Protein AF-A0AAD7BRP5-F1 (afdb_monomer)

Foldseek 3Di:
DDDPLQDPVLVVLQVCCVPVVCLVPPPPPDDLVVLLVSLLSQLLVCQVVVPPVSVVVSVVSNVPGPDQLLVQCLSCLQNVVLVSLQVSLCVLQPPAQQVLQPVCVVDDDPNQARSRADVVSCVSNDDQLSVLSRVLNVVLVVLLQCQLQDFDDQDPDPPDCPVPQPQVVVCRVCRRVVSNVQQNCQCNPRHHHDDLLCVLVSQVVVADDPSDDRVSSNVSSVVSNVDDRCSVVSSVSSSVSSSVVSVVCVPDDSPDD

Sequence (257 aa):
MVIPGITAEELEDFLDYFFESKLVAAPEVLDAKRQQRRFANLFRLGHLWDMEETRKVAREGLEGLPLKSATVLHYARCFHVPDWVDPVVRRLLCPVPISRVLDDVTGSEDRTTVPQLTNDDACTLGGMTINILYQAYLAIQHERNVIAYAAPRLPITEDMDFGDCSNHTECIRILPDFWFRTVGRKVLHPKSPLPLKEIGAYLRNHGPFPGMTPKCYADMVAKWEQNCFGEEAIIDAAVKGIQRFNSFYGIAVRVDD

Structure (mmCIF, N/CA/C/O backbone):
data_AF-A0AAD7BRP5-F1
#
_entry.id   AF-A0AAD7BRP5-F1
#
loop_
_atom_site.group_PDB
_atom_site.id
_atom_site.type_symbol
_atom_site.label_atom_id
_atom_site.label_alt_id
_atom_site.label_comp_id
_atom_site.label_asym_id
_atom_site.label_entity_id
_atom_site.label_seq_id
_atom_site.pdbx_PDB_ins_code
_atom_site.Cartn_x
_atom_site.Cartn_y
_atom_site.Cartn_z
_atom_site.occupancy
_atom_site.B_iso_or_equiv
_atom_site.auth_seq_id
_atom_site.auth_comp_id
_atom_site.auth_asym_id
_atom_site.auth_atom_id
_atom_site.pdbx_PDB_model_num
ATOM 1 N N . MET A 1 1 ? -27.064 0.353 36.352 1.00 68.56 1 MET A N 1
ATOM 2 C CA . MET A 1 1 ? -27.648 0.688 35.036 1.00 68.56 1 MET A CA 1
ATOM 3 C C . MET A 1 1 ? -26.794 -0.006 33.991 1.00 68.56 1 MET A C 1
ATOM 5 O O . MET A 1 1 ? -25.587 0.158 34.061 1.00 68.56 1 MET A O 1
ATOM 9 N N . VAL A 1 2 ? -27.371 -0.827 33.113 1.00 83.56 2 VAL A N 1
ATOM 10 C CA . VAL A 1 2 ? -26.626 -1.505 32.035 1.00 83.56 2 VAL A CA 1
ATOM 11 C C . VAL A 1 2 ? -27.009 -0.817 30.734 1.00 83.56 2 VAL A C 1
ATOM 13 O O . VAL A 1 2 ? -28.195 -0.788 30.407 1.00 83.56 2 VAL A O 1
ATOM 16 N N . ILE A 1 3 ? -26.041 -0.225 30.032 1.00 88.38 3 ILE A N 1
ATOM 17 C CA . ILE A 1 3 ? -26.265 0.335 28.696 1.00 88.38 3 ILE A CA 1
ATOM 18 C C . ILE A 1 3 ? -25.989 -0.796 27.696 1.00 88.38 3 ILE A C 1
ATOM 20 O O . ILE A 1 3 ? -24.861 -1.287 27.656 1.00 88.38 3 ILE A O 1
ATOM 24 N N . PRO A 1 4 ? -26.988 -1.273 26.931 1.00 89.69 4 PRO A N 1
ATOM 25 C CA . PRO A 1 4 ? -26.779 -2.377 26.000 1.00 89.69 4 PRO A CA 1
ATOM 26 C C . PRO A 1 4 ? -25.681 -2.056 24.977 1.00 89.69 4 PRO A C 1
ATOM 28 O O . PRO A 1 4 ? -25.729 -1.012 24.332 1.00 89.69 4 PRO A O 1
ATOM 31 N N . GLY A 1 5 ? -24.719 -2.968 24.809 1.00 87.06 5 GLY A N 1
ATOM 32 C CA . GLY A 1 5 ? -23.654 -2.841 23.807 1.00 87.06 5 GLY A CA 1
ATOM 33 C C . GLY A 1 5 ? -22.484 -1.930 24.193 1.00 87.06 5 GLY A C 1
ATOM 34 O O . GLY A 1 5 ? -21.707 -1.577 23.309 1.00 87.06 5 GLY A O 1
ATOM 35 N N . ILE A 1 6 ? -22.363 -1.552 25.470 1.00 94.12 6 ILE A N 1
ATOM 36 C CA . ILE A 1 6 ? -21.183 -0.880 26.029 1.00 94.12 6 ILE A CA 1
ATOM 37 C C . ILE A 1 6 ? -20.634 -1.754 27.155 1.00 94.12 6 ILE A C 1
ATOM 39 O O . ILE A 1 6 ? -21.379 -2.129 28.066 1.00 94.12 6 ILE A O 1
ATOM 43 N N . THR A 1 7 ? -19.349 -2.090 27.099 1.00 94.75 7 THR A N 1
ATOM 44 C CA . THR A 1 7 ? -18.700 -2.851 28.174 1.00 94.75 7 THR A CA 1
ATOM 45 C C . THR A 1 7 ? -18.394 -1.950 29.376 1.00 94.75 7 THR A C 1
ATOM 47 O O . THR A 1 7 ? -18.339 -0.725 29.264 1.00 94.75 7 THR A O 1
ATOM 50 N N . ALA A 1 8 ? -18.198 -2.543 30.559 1.00 94.25 8 ALA A N 1
ATOM 51 C CA . ALA A 1 8 ? -17.806 -1.774 31.744 1.00 94.25 8 ALA A CA 1
ATOM 52 C C . ALA A 1 8 ? -16.471 -1.043 31.523 1.00 94.25 8 ALA A C 1
ATOM 54 O O . ALA A 1 8 ? -16.355 0.125 31.876 1.00 94.25 8 ALA A O 1
ATOM 55 N N . GLU A 1 9 ? -15.515 -1.701 30.862 1.00 93.50 9 GLU A N 1
ATOM 56 C CA . GLU A 1 9 ? -14.207 -1.127 30.541 1.00 93.50 9 GLU A CA 1
ATOM 57 C C . GLU A 1 9 ? -14.311 0.063 29.574 1.00 93.50 9 GLU A C 1
ATOM 59 O O . GLU A 1 9 ? -13.675 1.088 29.796 1.00 93.50 9 GLU A O 1
ATOM 64 N N . GLU A 1 10 ? -15.146 -0.030 28.533 1.00 94.31 10 GLU A N 1
ATOM 65 C CA . GLU A 1 10 ? -15.384 1.092 27.614 1.00 94.31 10 GLU A CA 1
ATOM 66 C C . GLU A 1 10 ? -15.956 2.310 28.339 1.00 94.31 10 GLU A C 1
ATOM 68 O O . GLU A 1 10 ? -15.531 3.443 28.099 1.00 94.31 10 GLU A O 1
ATOM 73 N N . LEU A 1 11 ? -16.924 2.071 29.228 1.00 94.94 11 LEU A N 1
ATOM 74 C CA . LEU A 1 11 ? -17.541 3.129 30.012 1.00 94.94 11 LEU A CA 1
ATOM 75 C C . LEU A 1 11 ? -16.539 3.745 30.996 1.00 94.94 11 LEU A C 1
ATOM 77 O O . LEU A 1 11 ? -16.495 4.964 31.100 1.00 94.94 11 LEU A O 1
ATOM 81 N N . GLU A 1 12 ? -15.730 2.939 31.685 1.00 93.44 12 GLU A N 1
ATOM 82 C CA . GLU A 1 12 ? -14.672 3.417 32.587 1.00 93.44 12 GLU A CA 1
ATOM 83 C C . GLU A 1 12 ? -13.649 4.285 31.841 1.00 93.44 12 GLU A C 1
ATOM 85 O O . GLU A 1 12 ? -13.434 5.434 32.226 1.00 93.44 12 GLU A O 1
ATOM 90 N N . ASP A 1 13 ? -13.115 3.804 30.712 1.00 92.06 13 ASP A N 1
ATOM 91 C CA . ASP A 1 13 ? -12.171 4.556 29.873 1.00 92.06 13 ASP A CA 1
ATOM 92 C C . ASP A 1 13 ? -12.726 5.931 29.458 1.00 92.06 13 ASP A C 1
ATOM 94 O O . ASP A 1 13 ? -11.983 6.922 29.399 1.00 92.06 13 ASP A O 1
ATOM 98 N N . PHE A 1 14 ? -14.032 5.994 29.178 1.00 93.69 14 PHE A N 1
ATOM 99 C CA . PHE A 1 14 ? -14.736 7.224 28.835 1.00 93.69 14 PHE A CA 1
ATOM 100 C C . PHE A 1 14 ? -15.008 8.132 30.036 1.00 93.69 14 PHE A C 1
ATOM 102 O O . PHE A 1 14 ? -14.833 9.346 29.925 1.00 93.69 14 PHE A O 1
ATOM 109 N N . LEU A 1 15 ? -15.440 7.596 31.178 1.00 92.94 15 LEU A N 1
ATOM 110 C CA . LEU A 1 15 ? -15.686 8.405 32.375 1.00 92.94 15 LEU A CA 1
ATOM 111 C C . LEU A 1 15 ? -14.379 9.022 32.881 1.00 92.94 15 LEU A C 1
ATOM 113 O O . LEU A 1 15 ? -14.369 10.202 33.232 1.00 92.94 15 LEU A O 1
ATOM 117 N N . ASP A 1 16 ? -13.273 8.279 32.815 1.00 90.44 16 ASP A N 1
ATOM 118 C CA . ASP A 1 16 ? -11.943 8.795 33.133 1.00 90.44 16 ASP A CA 1
ATOM 119 C C . ASP A 1 16 ? -11.572 9.983 32.230 1.00 90.44 16 ASP A C 1
ATOM 121 O O . ASP A 1 16 ? -11.033 10.987 32.695 1.00 90.44 16 ASP A O 1
ATOM 125 N N . TYR A 1 17 ? -11.886 9.915 30.930 1.00 89.44 17 TYR A N 1
ATOM 126 C CA . TYR A 1 17 ? -11.713 11.054 30.018 1.00 89.44 17 TYR A CA 1
ATOM 127 C C . TYR A 1 17 ? -12.556 12.252 30.430 1.00 89.44 17 TYR A C 1
ATOM 129 O O . TYR A 1 17 ? -12.040 13.365 30.560 1.00 89.44 17 TYR A O 1
ATOM 137 N N . PHE A 1 18 ? -13.849 12.007 30.619 1.00 89.31 18 PHE A N 1
ATOM 138 C CA . PHE A 1 18 ? -14.845 13.048 30.791 1.00 89.31 18 PHE A CA 1
ATOM 139 C C . PHE A 1 18 ? -14.662 13.809 32.108 1.00 89.31 18 PHE A C 1
ATOM 141 O O . PHE A 1 18 ? -14.755 15.035 32.128 1.00 89.31 18 PHE A O 1
ATOM 148 N N . PHE A 1 19 ? -14.373 13.102 33.203 1.00 88.44 19 PHE A N 1
ATOM 149 C CA . PHE A 1 19 ? -14.270 13.708 34.529 1.00 88.44 19 PHE A CA 1
ATOM 150 C C . PHE A 1 19 ? -12.865 14.170 34.887 1.00 88.44 19 PHE A C 1
ATOM 152 O O . PHE A 1 19 ? -12.724 15.186 35.568 1.00 88.44 19 PHE A O 1
ATOM 159 N N . GLU A 1 20 ? -11.817 13.470 34.449 1.00 79.69 20 GLU A N 1
ATOM 160 C CA . GLU A 1 20 ? -10.474 13.820 34.905 1.00 79.69 20 GLU A CA 1
ATOM 161 C C . GLU A 1 20 ? -9.811 14.895 34.042 1.00 79.69 20 GLU A C 1
ATOM 163 O O . GLU A 1 20 ? -8.844 15.495 34.505 1.00 79.69 20 GLU A O 1
ATOM 168 N N . SER A 1 21 ? -10.278 15.155 32.807 1.00 66.12 21 SER A N 1
ATOM 169 C CA . SER A 1 21 ? -9.635 16.060 31.819 1.00 66.12 21 SER A CA 1
ATOM 170 C C . SER A 1 21 ? -8.120 15.820 31.615 1.00 66.12 21 SER A C 1
ATOM 172 O O . SER A 1 21 ? -7.435 16.594 30.950 1.00 66.12 21 SER A O 1
ATOM 174 N N . LYS A 1 22 ? -7.573 14.735 32.181 1.00 61.41 22 LYS A N 1
ATOM 175 C CA . LYS A 1 22 ? -6.140 14.430 32.323 1.00 61.41 22 LYS A CA 1
ATOM 176 C C . LYS A 1 22 ? -5.651 13.390 31.329 1.00 61.41 22 LYS A C 1
ATOM 178 O O . LYS A 1 22 ? -4.503 12.966 31.411 1.00 61.41 22 LYS A O 1
ATOM 183 N N . LEU A 1 23 ? -6.479 12.996 30.366 1.00 57.47 23 LEU A N 1
ATOM 184 C CA . LEU A 1 23 ? -6.114 11.960 29.398 1.00 57.47 23 LEU A CA 1
ATOM 185 C C . LEU A 1 23 ? -4.902 12.352 28.533 1.00 57.47 23 LEU A C 1
ATOM 187 O O . LEU A 1 23 ? -4.194 11.485 28.037 1.00 57.47 23 LEU A O 1
ATOM 191 N N . VAL A 1 24 ? -4.592 13.649 28.454 1.00 55.88 24 VAL A N 1
ATOM 192 C CA . VAL A 1 24 ? -3.388 14.184 27.797 1.00 55.88 24 VAL A CA 1
ATOM 193 C C . VAL A 1 24 ? -2.121 14.064 28.672 1.00 55.88 24 VAL A C 1
ATOM 195 O O . VAL A 1 24 ? -1.012 14.105 28.153 1.00 55.88 24 VAL A O 1
ATOM 198 N N . ALA A 1 25 ? -2.241 13.899 29.995 1.00 53.44 25 ALA A N 1
ATOM 199 C CA . ALA A 1 25 ? -1.149 14.171 30.936 1.00 53.44 25 ALA A CA 1
ATOM 200 C C . ALA A 1 25 ? -0.394 12.943 31.484 1.00 53.44 25 ALA A C 1
ATOM 202 O O . ALA A 1 25 ? 0.615 13.134 32.158 1.00 53.44 25 ALA A O 1
ATOM 203 N N . ALA A 1 26 ? -0.821 11.703 31.218 1.00 55.50 26 ALA A N 1
ATOM 204 C CA . ALA A 1 26 ? -0.102 10.513 31.705 1.00 55.50 26 ALA A CA 1
ATOM 205 C C . ALA A 1 26 ? 0.184 9.436 30.631 1.00 55.50 26 ALA A C 1
ATOM 207 O O . ALA A 1 26 ? -0.129 8.261 30.844 1.00 55.50 26 ALA A O 1
ATOM 208 N N . PRO A 1 27 ? 0.799 9.782 29.482 1.00 56.41 27 PRO A N 1
ATOM 209 C CA . PRO A 1 27 ? 1.264 8.784 28.515 1.00 56.41 27 PRO A CA 1
ATOM 210 C C . PRO A 1 27 ? 2.396 7.887 29.057 1.00 56.41 27 PRO A C 1
ATOM 212 O O . PRO A 1 27 ? 2.626 6.813 28.511 1.00 56.41 27 PRO A O 1
ATOM 215 N N . GLU A 1 28 ? 3.081 8.276 30.139 1.00 57.53 28 GLU A N 1
ATOM 216 C CA . GLU A 1 28 ? 4.343 7.649 30.568 1.00 57.53 28 GLU A CA 1
ATOM 217 C C . GLU A 1 28 ? 4.224 6.255 31.222 1.00 57.53 28 GLU A C 1
ATOM 219 O O . GLU A 1 28 ? 5.253 5.638 31.486 1.00 57.53 28 GLU A O 1
ATOM 224 N N . VAL A 1 29 ? 3.019 5.714 31.472 1.00 67.19 29 VAL A N 1
ATOM 225 C CA . VAL A 1 29 ? 2.876 4.451 32.246 1.00 67.19 29 VAL A CA 1
ATOM 226 C C . VAL A 1 29 ? 2.008 3.375 31.576 1.00 67.19 29 VAL A C 1
ATOM 228 O O . VAL A 1 29 ? 2.030 2.217 31.993 1.00 67.19 29 VAL A O 1
ATOM 231 N N . LEU A 1 30 ? 1.244 3.697 30.528 1.00 75.19 30 LEU A N 1
ATOM 232 C CA . LEU A 1 30 ? 0.353 2.714 29.896 1.00 75.19 30 LEU A CA 1
ATOM 233 C C . LEU A 1 30 ? 1.017 2.034 28.697 1.00 75.19 30 LEU A C 1
ATOM 235 O O . LEU A 1 30 ? 1.537 2.705 27.812 1.00 75.19 30 LEU A O 1
ATOM 239 N N . ASP A 1 31 ? 0.926 0.703 28.647 1.00 89.25 31 ASP A N 1
ATOM 240 C CA . ASP A 1 31 ? 1.296 -0.097 27.477 1.00 89.25 31 ASP A CA 1
ATOM 241 C C . ASP A 1 31 ? 0.566 0.394 26.211 1.00 89.25 31 ASP A C 1
ATOM 243 O O . ASP A 1 31 ? -0.616 0.757 26.260 1.00 89.25 31 ASP A O 1
ATOM 247 N N . ALA A 1 32 ? 1.252 0.371 25.065 1.00 88.75 32 ALA A N 1
ATOM 248 C CA . ALA A 1 32 ? 0.749 0.898 23.796 1.00 88.75 32 ALA A CA 1
ATOM 249 C C . ALA A 1 32 ? -0.571 0.233 23.373 1.00 88.75 32 ALA A C 1
ATOM 251 O O . ALA A 1 32 ? -1.464 0.899 22.848 1.00 88.75 32 ALA A O 1
ATOM 252 N N . LYS A 1 33 ? -0.741 -1.066 23.663 1.00 90.12 33 LYS A N 1
ATOM 253 C CA . LYS A 1 33 ? -1.983 -1.794 23.372 1.00 90.12 33 LYS A CA 1
ATOM 254 C C . LYS A 1 33 ? -3.153 -1.280 24.212 1.00 90.12 33 LYS A C 1
ATOM 256 O O . LYS A 1 33 ? -4.269 -1.164 23.707 1.00 90.12 33 LYS A O 1
ATOM 261 N N . ARG A 1 34 ? -2.907 -0.940 25.482 1.00 90.69 34 ARG A N 1
ATOM 262 C CA . ARG A 1 34 ? -3.925 -0.363 26.370 1.00 90.69 34 ARG A CA 1
ATOM 263 C C . ARG A 1 34 ? -4.287 1.059 25.949 1.00 90.69 34 ARG A C 1
ATOM 265 O O . ARG A 1 34 ? -5.469 1.385 25.936 1.00 90.69 34 ARG A O 1
ATOM 272 N N . GLN A 1 35 ? -3.308 1.873 25.547 1.00 92.00 35 GLN A N 1
ATOM 273 C CA . GLN A 1 35 ? -3.569 3.209 24.994 1.00 92.00 35 GLN A CA 1
ATOM 274 C C . GLN A 1 35 ? -4.402 3.135 23.709 1.00 92.00 35 GLN A C 1
ATOM 276 O O . GLN A 1 35 ? -5.402 3.837 23.583 1.00 92.00 35 GLN A O 1
ATOM 281 N N . GLN A 1 36 ? -4.041 2.235 22.790 1.00 93.50 36 GLN A N 1
ATOM 282 C CA . GLN A 1 36 ? -4.802 1.992 21.567 1.00 93.50 36 GLN A CA 1
ATOM 283 C C . GLN A 1 36 ? -6.255 1.609 21.875 1.00 93.50 36 GLN A C 1
ATOM 285 O O . GLN A 1 36 ? -7.170 2.204 21.307 1.00 93.50 36 GLN A O 1
ATOM 290 N N . ARG A 1 37 ? -6.474 0.636 22.774 1.00 93.69 37 ARG A N 1
ATOM 291 C CA . ARG A 1 37 ? -7.823 0.213 23.180 1.00 93.69 37 ARG A CA 1
ATOM 292 C C . ARG A 1 37 ? -8.613 1.380 23.763 1.00 93.69 37 ARG A C 1
ATOM 294 O O . ARG A 1 37 ? -9.735 1.616 23.337 1.00 93.69 37 ARG A O 1
ATOM 301 N N . ARG A 1 38 ? -8.002 2.155 24.659 1.00 92.94 38 ARG A N 1
ATOM 302 C CA . ARG A 1 38 ? -8.642 3.313 25.287 1.00 92.94 38 ARG A CA 1
ATOM 303 C C . ARG A 1 38 ? -9.090 4.354 24.264 1.00 92.94 38 ARG A C 1
ATOM 305 O O . ARG A 1 38 ? -10.236 4.788 24.301 1.00 92.94 38 ARG A O 1
ATOM 312 N N . PHE A 1 39 ? -8.233 4.730 23.312 1.00 95.31 39 PHE A N 1
ATOM 313 C CA . PHE A 1 39 ? -8.644 5.667 22.262 1.00 95.31 39 PHE A CA 1
ATOM 314 C C . PHE A 1 39 ? -9.692 5.071 21.316 1.00 95.31 39 PHE A C 1
ATOM 316 O O . PHE A 1 39 ? -10.596 5.790 20.904 1.00 95.31 39 PHE A O 1
ATOM 323 N N . ALA A 1 40 ? -9.636 3.772 21.008 1.00 94.88 40 ALA A N 1
ATOM 324 C CA . ALA A 1 40 ? -10.683 3.110 20.228 1.00 94.88 40 ALA A CA 1
ATOM 325 C C . ALA A 1 40 ? -12.043 3.131 20.957 1.00 94.88 40 ALA A C 1
ATOM 327 O O . ALA A 1 40 ? -13.059 3.439 20.333 1.00 94.88 40 ALA A O 1
ATOM 328 N N . ASN A 1 41 ? -12.049 2.895 22.273 1.00 95.06 41 ASN A N 1
ATOM 329 C CA . ASN A 1 41 ? -13.234 2.981 23.131 1.00 95.06 41 ASN A CA 1
ATOM 330 C C . ASN A 1 41 ? -13.811 4.404 23.132 1.00 95.06 41 ASN A C 1
ATOM 332 O O . ASN A 1 41 ? -15.006 4.594 22.897 1.00 95.06 41 ASN A O 1
ATOM 336 N N . LEU A 1 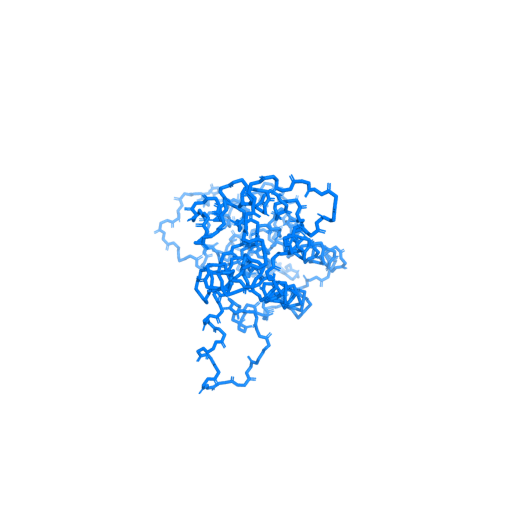42 ? -12.955 5.420 23.303 1.00 95.19 42 LEU A N 1
ATOM 337 C CA . LEU A 1 42 ? -13.357 6.827 23.215 1.00 95.19 42 LEU A CA 1
ATOM 338 C C . LEU A 1 42 ? -13.932 7.177 21.844 1.00 95.19 42 LEU A C 1
ATOM 340 O O . LEU A 1 42 ? -14.944 7.870 21.769 1.00 95.19 42 LEU A O 1
ATOM 344 N N . PHE A 1 43 ? -13.327 6.686 20.761 1.00 95.06 43 PHE A N 1
ATOM 345 C CA . PHE A 1 43 ? -13.829 6.949 19.416 1.00 95.06 43 PHE A CA 1
ATOM 346 C C . PHE A 1 43 ? -15.212 6.320 19.221 1.00 95.06 43 PHE A C 1
ATOM 348 O O . PHE A 1 43 ? -16.142 6.994 18.774 1.00 95.06 43 PHE A O 1
ATOM 355 N N . ARG A 1 44 ? -15.376 5.053 19.622 1.00 93.75 44 ARG A N 1
ATOM 356 C CA . ARG A 1 44 ? -16.652 4.331 19.558 1.00 93.75 44 ARG A CA 1
ATOM 357 C C . ARG A 1 44 ? -17.746 5.069 20.327 1.00 93.75 44 ARG A C 1
ATOM 359 O O . ARG A 1 44 ? -18.805 5.335 19.764 1.00 93.75 44 ARG A O 1
ATOM 366 N N . LEU A 1 45 ? -17.493 5.423 21.586 1.00 94.75 45 LEU A N 1
ATOM 367 C CA . LEU A 1 45 ? -18.478 6.091 22.441 1.00 94.75 45 LEU A CA 1
ATOM 368 C C . LEU A 1 45 ? -18.754 7.533 22.004 1.00 94.75 45 LEU A C 1
ATOM 370 O O . LEU A 1 45 ? -19.908 7.954 21.979 1.00 94.75 45 LEU A O 1
ATOM 374 N N . GLY A 1 46 ? -17.731 8.262 21.556 1.00 94.00 46 GLY A N 1
ATOM 375 C CA . GLY A 1 46 ? -17.900 9.584 20.955 1.00 94.00 46 GLY A CA 1
ATOM 376 C C . GLY A 1 46 ? -18.704 9.549 19.651 1.00 94.00 46 GLY A C 1
ATOM 377 O O . GLY A 1 46 ? -19.409 10.502 19.325 1.00 94.00 46 GLY A O 1
ATOM 378 N N . HIS A 1 47 ? -18.650 8.452 18.895 1.00 91.06 47 HIS A N 1
ATOM 379 C CA . HIS A 1 47 ? -19.541 8.245 17.756 1.00 91.06 47 HIS A CA 1
ATOM 380 C C . HIS A 1 47 ? -20.969 7.914 18.210 1.00 91.06 47 HIS A C 1
ATOM 382 O O . HIS A 1 47 ? -21.911 8.549 17.746 1.00 91.06 47 HIS A O 1
ATOM 388 N N . LEU A 1 48 ? -21.125 6.988 19.163 1.00 91.12 48 LEU A N 1
ATOM 389 C CA . LEU A 1 48 ? -22.422 6.544 19.684 1.00 91.12 48 LEU A CA 1
ATOM 390 C C . LEU A 1 48 ? -23.249 7.678 20.314 1.00 91.12 48 LEU A C 1
ATOM 392 O O . LEU A 1 48 ? -24.468 7.702 20.159 1.00 91.12 48 LEU A O 1
ATOM 396 N N . TRP A 1 49 ?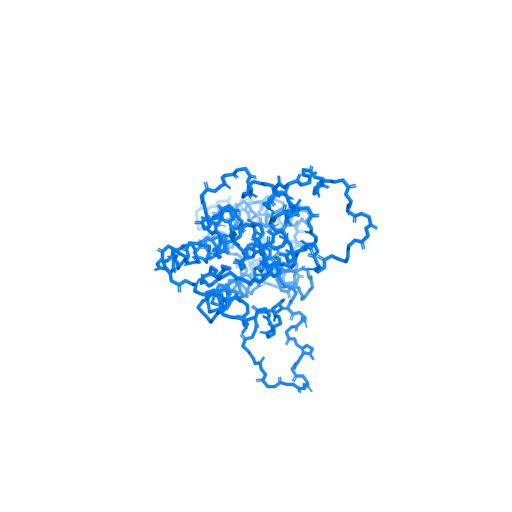 -22.601 8.603 21.023 1.00 94.00 49 TRP A N 1
ATOM 397 C CA . TRP A 1 49 ? -23.255 9.723 21.716 1.00 94.00 49 TRP A CA 1
ATOM 398 C C . TRP A 1 49 ? -23.135 11.065 20.993 1.00 94.00 49 TRP A C 1
ATOM 400 O O . TRP A 1 49 ? -23.456 12.102 21.564 1.00 94.00 49 TRP A O 1
ATOM 410 N N . ASP A 1 50 ? -22.667 11.045 19.749 1.00 93.38 50 ASP A N 1
ATOM 411 C CA . ASP A 1 50 ? -22.444 12.225 18.917 1.00 93.38 50 ASP A CA 1
ATOM 412 C C . ASP A 1 50 ? -21.583 13.340 19.555 1.00 93.38 50 ASP A C 1
ATOM 414 O O . ASP A 1 50 ? -21.877 14.530 19.474 1.00 93.38 50 ASP A O 1
ATOM 418 N N . MET A 1 51 ? -20.483 12.954 20.205 1.00 94.75 51 MET A N 1
ATOM 419 C CA . MET A 1 51 ? -19.566 13.871 20.886 1.00 94.75 51 MET A CA 1
ATOM 420 C C . MET A 1 51 ? -18.343 14.176 20.018 1.00 94.75 51 MET A C 1
ATOM 422 O O . MET A 1 51 ? -17.355 13.437 20.016 1.00 94.75 51 MET A O 1
ATOM 426 N N . GLU A 1 52 ? -18.403 15.284 19.279 1.00 94.44 52 GLU A N 1
ATOM 427 C CA . GLU A 1 52 ? -17.365 15.683 18.322 1.00 94.44 52 GLU A CA 1
ATOM 428 C C . GLU A 1 52 ? -15.974 15.851 18.955 1.00 94.44 52 GLU A C 1
ATOM 430 O O . GLU A 1 52 ? -15.007 15.283 18.447 1.00 94.44 52 GLU A O 1
ATOM 435 N N . GLU A 1 53 ? -15.871 16.533 20.099 1.00 93.81 53 GLU A N 1
ATOM 436 C CA . GLU A 1 53 ? -14.590 16.731 20.796 1.00 93.81 53 GLU A CA 1
ATOM 437 C C . GLU A 1 53 ? -13.961 15.404 21.247 1.00 93.81 53 GLU A C 1
ATOM 439 O O . GLU A 1 53 ? -12.759 15.194 21.081 1.00 93.81 53 GLU A O 1
ATOM 444 N N . THR A 1 54 ? -14.770 14.455 21.732 1.00 93.81 54 THR A N 1
ATOM 445 C CA . THR A 1 54 ? -14.287 13.114 22.096 1.00 93.81 54 THR A CA 1
ATOM 446 C C . THR A 1 54 ? -13.742 12.380 20.874 1.00 93.81 54 THR A C 1
ATOM 448 O O . THR A 1 54 ? -12.665 11.787 20.946 1.00 93.81 54 THR A O 1
ATOM 451 N N . ARG A 1 55 ? -14.447 12.441 19.734 1.00 94.69 55 ARG A N 1
ATOM 452 C CA . ARG A 1 55 ? -13.977 11.838 18.476 1.00 94.69 55 ARG A CA 1
ATOM 453 C C . ARG A 1 55 ? -12.667 12.463 18.011 1.00 94.69 55 ARG A C 1
ATOM 455 O O . ARG A 1 55 ? -11.781 11.741 17.566 1.00 94.69 55 ARG A O 1
ATOM 462 N N . LYS A 1 56 ? -12.533 13.784 18.131 1.00 94.25 56 LYS A N 1
ATOM 463 C CA . LYS A 1 56 ? -11.317 14.512 17.766 1.00 94.25 56 LYS A CA 1
ATOM 464 C C . LYS A 1 56 ? -10.126 14.084 18.624 1.00 94.25 56 LYS A C 1
ATOM 466 O O . LYS A 1 56 ? -9.105 13.693 18.068 1.00 94.25 56 LYS A O 1
ATOM 471 N N . VAL A 1 57 ? -10.279 14.058 19.950 1.00 93.69 57 VAL A N 1
ATOM 472 C CA . VAL A 1 57 ? -9.216 13.604 20.865 1.00 93.69 57 VAL A CA 1
ATOM 473 C C . VAL A 1 57 ? -8.851 12.141 20.618 1.00 93.69 57 VAL A C 1
ATOM 475 O O . VAL A 1 57 ? -7.672 11.796 20.583 1.00 93.69 57 VAL A O 1
ATOM 478 N N . ALA A 1 58 ? -9.842 11.272 20.407 1.00 94.69 58 ALA A N 1
ATOM 479 C CA . ALA A 1 58 ? -9.596 9.869 20.092 1.00 94.69 58 ALA A CA 1
ATOM 480 C C . ALA A 1 58 ? -8.837 9.697 18.766 1.00 94.69 58 ALA A C 1
ATOM 482 O O . ALA A 1 58 ? -7.910 8.891 18.687 1.00 94.69 58 ALA A O 1
ATOM 483 N N . ARG A 1 59 ? -9.196 10.479 17.740 1.00 95.19 59 ARG A N 1
ATOM 484 C CA . ARG A 1 59 ? -8.515 10.500 16.440 1.00 95.19 59 ARG A CA 1
ATOM 485 C C . ARG A 1 59 ? -7.054 10.922 16.587 1.00 95.19 59 ARG A C 1
ATOM 487 O O . ARG A 1 59 ? -6.181 10.190 16.134 1.00 95.19 59 ARG A O 1
ATOM 494 N N . GLU A 1 60 ? -6.796 12.051 17.244 1.00 94.25 60 GLU A N 1
ATOM 495 C CA . GLU A 1 60 ? -5.440 12.564 17.492 1.00 94.25 60 GLU A CA 1
ATOM 496 C C . GLU A 1 60 ? -4.607 11.564 18.312 1.00 94.25 60 GLU A C 1
ATOM 498 O O . GLU A 1 60 ? -3.447 11.300 17.993 1.00 94.25 60 GLU A O 1
ATOM 503 N N . GLY A 1 61 ? -5.222 10.937 19.320 1.00 92.94 61 GLY A N 1
ATOM 504 C CA . GLY A 1 61 ? -4.600 9.891 20.127 1.00 92.94 61 GLY A CA 1
ATOM 505 C C . GLY A 1 61 ? -4.196 8.663 19.310 1.00 92.94 61 GLY A C 1
ATOM 506 O O . GLY A 1 61 ? -3.068 8.195 19.429 1.00 92.94 61 GLY A O 1
ATOM 507 N N . LEU A 1 62 ? -5.077 8.163 18.437 1.00 94.69 62 LEU A N 1
ATOM 508 C CA . LEU A 1 62 ? -4.768 7.033 17.550 1.00 94.69 62 LEU A CA 1
ATOM 509 C C . LEU A 1 62 ? -3.719 7.386 16.486 1.00 94.69 62 LEU A C 1
ATOM 511 O O . LEU A 1 62 ? -2.878 6.543 16.182 1.00 94.69 62 LEU A O 1
ATOM 515 N N . GLU A 1 63 ? -3.743 8.603 15.933 1.00 94.06 63 GLU A N 1
ATOM 516 C CA . GLU A 1 63 ? -2.740 9.082 14.966 1.00 94.06 63 GLU A CA 1
ATOM 517 C C . GLU A 1 63 ? -1.344 9.210 15.597 1.00 94.06 63 GLU A C 1
ATOM 519 O O . GLU A 1 63 ? -0.341 8.994 14.916 1.00 94.06 63 GLU A O 1
ATOM 524 N N . GLY A 1 64 ? -1.274 9.500 16.901 1.00 92.56 64 GLY A N 1
ATOM 525 C CA . GLY A 1 64 ? -0.027 9.533 17.667 1.00 92.56 64 GLY A CA 1
ATOM 526 C C . GLY A 1 64 ? 0.572 8.156 17.982 1.00 92.56 64 GLY A C 1
ATOM 527 O O . GLY A 1 64 ? 1.731 8.079 18.392 1.00 92.56 64 GLY A O 1
ATOM 528 N N . LEU A 1 65 ? -0.179 7.064 17.793 1.00 92.69 65 LEU A N 1
ATOM 529 C CA . LEU A 1 65 ? 0.275 5.706 18.097 1.00 92.69 65 LEU A CA 1
ATOM 530 C C . LEU A 1 65 ? 0.886 5.003 16.869 1.00 92.69 65 LEU A C 1
ATOM 532 O O . LEU A 1 65 ? 0.421 5.182 15.741 1.00 92.69 65 LEU A O 1
ATOM 536 N N . PRO A 1 66 ? 1.889 4.121 17.057 1.00 92.44 66 PRO A N 1
ATOM 537 C CA . PRO A 1 66 ? 2.488 3.334 15.978 1.00 92.44 66 PRO A CA 1
ATOM 538 C C . PRO A 1 66 ? 1.588 2.149 15.579 1.00 92.44 66 PRO A C 1
ATOM 540 O O . PRO A 1 66 ? 1.926 0.982 15.780 1.00 92.44 66 PRO A O 1
ATOM 543 N N . LEU A 1 67 ? 0.411 2.442 15.025 1.00 92.56 67 LEU A N 1
ATOM 544 C CA . LEU A 1 67 ? -0.575 1.435 14.634 1.00 92.56 67 LEU A CA 1
ATOM 545 C C . LEU A 1 67 ? -0.188 0.724 13.330 1.00 92.56 67 LEU A C 1
ATOM 547 O O . LEU A 1 67 ? 0.304 1.336 12.377 1.00 92.56 67 LEU A O 1
ATOM 551 N N . LYS A 1 68 ? -0.488 -0.579 13.249 1.00 91.94 68 LYS A N 1
ATOM 552 C CA . LYS A 1 68 ? -0.389 -1.339 11.994 1.00 91.94 68 LYS A CA 1
ATOM 553 C C . LYS A 1 68 ? -1.382 -0.796 10.965 1.00 91.94 68 LYS A C 1
ATOM 555 O O . LYS A 1 68 ? -2.512 -0.456 11.306 1.00 91.94 68 LYS A O 1
ATOM 560 N N . SER A 1 69 ? -1.013 -0.825 9.684 1.00 93.31 69 SER A N 1
ATOM 561 C CA . SER A 1 69 ? -1.891 -0.398 8.586 1.00 93.31 69 SER A CA 1
ATOM 562 C C . SER A 1 69 ? -3.251 -1.113 8.593 1.00 93.31 69 SER A C 1
ATOM 564 O O . SER A 1 69 ? -4.274 -0.462 8.421 1.00 93.31 69 SER A O 1
ATOM 566 N N . ALA A 1 70 ? -3.296 -2.423 8.864 1.00 92.81 70 ALA A N 1
ATOM 567 C CA . ALA A 1 70 ? -4.558 -3.165 8.964 1.00 92.81 70 ALA A CA 1
ATOM 568 C C . ALA A 1 70 ? -5.473 -2.622 10.076 1.00 92.81 70 ALA A C 1
ATOM 570 O O . ALA A 1 70 ? -6.664 -2.412 9.859 1.00 92.81 70 ALA A O 1
ATOM 571 N N . THR A 1 71 ? -4.901 -2.311 11.239 1.00 93.56 71 THR A N 1
ATOM 572 C CA . THR A 1 71 ? -5.610 -1.708 12.371 1.00 93.56 71 THR A CA 1
ATOM 573 C C . THR A 1 71 ? -6.149 -0.319 12.034 1.00 93.56 71 THR A C 1
ATOM 575 O O . THR A 1 71 ? -7.314 -0.036 12.302 1.00 93.56 71 THR A O 1
ATOM 578 N N . VAL A 1 72 ? -5.343 0.540 11.399 1.00 95.19 72 VAL A N 1
ATOM 579 C CA . VAL A 1 72 ? -5.804 1.879 10.989 1.00 95.19 72 VAL A CA 1
ATOM 580 C C . VAL A 1 72 ? -6.936 1.770 9.969 1.00 95.19 72 VAL A C 1
ATOM 582 O O . VAL A 1 72 ? -7.925 2.488 10.080 1.00 95.19 72 VAL A O 1
ATOM 585 N N . LEU A 1 73 ? -6.839 0.844 9.007 1.00 95.44 73 LEU A N 1
ATOM 586 C CA . LEU A 1 73 ? -7.912 0.612 8.039 1.00 95.44 73 LEU A CA 1
ATOM 587 C C . LEU A 1 73 ? -9.179 0.093 8.720 1.00 95.44 73 LEU A C 1
ATOM 589 O O . LEU A 1 73 ? -10.271 0.521 8.367 1.00 95.44 73 LEU A O 1
ATOM 593 N N . HIS A 1 74 ? -9.056 -0.798 9.702 1.00 93.88 74 HIS A N 1
ATOM 594 C CA . HIS A 1 74 ? -10.192 -1.257 10.493 1.00 93.88 74 HIS A CA 1
ATOM 595 C C . HIS A 1 74 ? -10.885 -0.090 11.208 1.00 93.88 74 HIS A C 1
ATOM 597 O O . HIS A 1 74 ? -12.080 0.110 11.007 1.00 93.88 74 HIS A O 1
ATOM 603 N N . TYR A 1 75 ? -10.141 0.754 11.927 1.00 94.25 75 TYR A N 1
ATOM 604 C CA . TYR A 1 75 ? -10.707 1.936 12.585 1.00 94.25 75 TYR A CA 1
ATOM 605 C C . TYR A 1 75 ? -11.305 2.944 11.601 1.00 94.25 75 TYR A C 1
ATOM 607 O O . TYR A 1 75 ? -12.396 3.455 11.845 1.00 94.25 75 TYR A O 1
ATOM 615 N N . ALA A 1 76 ? -10.663 3.172 10.453 1.00 94.94 76 ALA A N 1
ATOM 616 C CA . ALA A 1 76 ? -11.200 4.032 9.401 1.00 94.94 76 ALA A CA 1
ATOM 617 C C . ALA A 1 76 ? -12.587 3.570 8.929 1.00 94.94 76 ALA A C 1
ATOM 619 O O . ALA A 1 76 ? -13.449 4.389 8.610 1.00 94.94 76 ALA A O 1
ATOM 620 N N . ARG A 1 77 ? -12.807 2.251 8.896 1.00 93.56 77 ARG A N 1
ATOM 621 C CA . ARG A 1 77 ? -14.077 1.639 8.497 1.00 93.56 77 ARG A CA 1
ATOM 622 C C . ARG A 1 77 ? -15.105 1.670 9.623 1.00 93.56 77 ARG A C 1
ATOM 624 O O . ARG A 1 77 ? -16.224 2.102 9.383 1.00 93.56 77 ARG A O 1
ATOM 631 N N . CYS A 1 78 ? -14.725 1.258 10.831 1.00 90.12 78 CYS A N 1
ATOM 632 C CA . CYS A 1 78 ? -15.621 1.210 11.988 1.00 90.12 78 CYS A CA 1
ATOM 633 C C . CYS A 1 78 ? -16.101 2.599 12.427 1.00 90.12 78 CYS A C 1
ATOM 635 O O . CYS A 1 78 ? -17.252 2.745 12.826 1.00 90.12 78 CYS A O 1
ATOM 637 N N . PHE A 1 79 ? -15.244 3.617 12.329 1.00 90.38 79 PHE A N 1
ATOM 638 C CA . PHE A 1 79 ? -15.540 4.979 12.786 1.00 90.38 79 PHE A CA 1
ATOM 639 C C . PHE A 1 79 ? -15.820 5.965 11.647 1.00 90.38 79 PHE A C 1
ATOM 641 O O . PHE A 1 79 ? -15.908 7.165 11.890 1.00 90.38 79 PHE A O 1
ATOM 648 N N . HIS A 1 80 ? -15.966 5.476 10.409 1.00 90.44 80 HIS A N 1
ATOM 649 C CA . HIS A 1 80 ? -16.264 6.292 9.228 1.00 90.44 80 HIS A CA 1
ATOM 650 C C . HIS A 1 80 ? -15.297 7.474 9.035 1.00 90.44 80 HIS A C 1
ATOM 652 O O . HIS A 1 80 ? -15.720 8.611 8.837 1.00 90.44 80 HIS A O 1
ATOM 658 N N . VAL A 1 81 ? -13.988 7.203 9.065 1.00 93.25 81 VAL A N 1
ATOM 659 C CA . VAL A 1 81 ? -12.927 8.201 8.843 1.00 93.25 81 VAL A CA 1
ATOM 660 C C . VAL A 1 81 ? -12.365 8.031 7.423 1.00 93.25 81 VAL A C 1
ATOM 662 O O . VAL A 1 81 ? -11.365 7.333 7.234 1.00 93.25 81 VAL A O 1
ATOM 665 N N . PRO A 1 82 ? -13.005 8.606 6.384 1.00 93.88 82 PRO A N 1
ATOM 666 C CA . PRO A 1 82 ? -12.645 8.351 4.987 1.00 93.88 82 PRO A CA 1
ATOM 667 C C . PRO A 1 82 ? -11.214 8.780 4.645 1.00 93.88 82 PRO A C 1
ATOM 669 O O . PRO A 1 82 ? -10.563 8.106 3.845 1.00 93.88 82 PRO A O 1
ATOM 672 N N . ASP A 1 83 ? -10.715 9.836 5.290 1.00 95.75 83 ASP A N 1
ATOM 673 C CA . ASP A 1 83 ? -9.372 10.390 5.075 1.00 95.75 83 ASP A CA 1
ATOM 674 C C . ASP A 1 83 ? -8.255 9.401 5.431 1.00 95.75 83 ASP A C 1
ATOM 676 O O . ASP A 1 83 ? -7.139 9.507 4.930 1.00 95.75 83 ASP A O 1
ATOM 680 N N . TRP A 1 84 ? -8.539 8.422 6.294 1.00 96.19 84 TRP A N 1
ATOM 681 C CA . TRP A 1 84 ? -7.574 7.390 6.666 1.00 96.19 84 TRP A CA 1
ATOM 682 C C . TRP A 1 84 ? -7.493 6.256 5.644 1.00 96.19 84 TRP A C 1
ATOM 684 O O . TRP A 1 84 ? -6.488 5.549 5.600 1.00 96.19 84 TRP A O 1
ATOM 694 N N . VAL A 1 85 ? -8.524 6.057 4.816 1.00 96.44 85 VAL A N 1
ATOM 695 C CA . VAL A 1 85 ? -8.603 4.889 3.926 1.00 96.44 85 VAL A CA 1
ATOM 696 C C . VAL A 1 85 ? -7.519 4.942 2.853 1.00 96.44 85 VAL A C 1
ATOM 698 O O . VAL A 1 85 ? -6.736 4.002 2.740 1.00 96.44 85 VAL A O 1
ATOM 701 N N . ASP A 1 86 ? -7.437 6.037 2.096 1.00 95.88 86 ASP A N 1
ATOM 702 C CA . ASP A 1 86 ? -6.478 6.188 0.993 1.00 95.88 86 ASP A CA 1
ATOM 703 C C . ASP A 1 86 ? -5.005 5.994 1.414 1.00 95.88 86 ASP A C 1
ATOM 705 O O . ASP A 1 86 ? -4.353 5.068 0.913 1.00 95.88 86 ASP A O 1
ATOM 709 N N . PRO A 1 87 ? -4.457 6.753 2.387 1.00 95.50 87 PRO A N 1
ATOM 710 C CA . PRO A 1 87 ? -3.053 6.609 2.771 1.00 95.50 87 PRO A CA 1
ATOM 711 C C . PRO A 1 87 ? -2.731 5.214 3.320 1.00 95.50 87 PRO A C 1
ATOM 713 O O . PRO A 1 87 ? -1.612 4.719 3.166 1.00 95.50 87 PRO A O 1
ATOM 716 N N . VAL A 1 88 ? -3.690 4.545 3.962 1.00 94.88 88 VAL A N 1
ATOM 717 C CA . VAL A 1 88 ? -3.489 3.195 4.496 1.00 94.88 88 VAL A CA 1
ATOM 718 C C . VAL A 1 88 ? -3.524 2.140 3.396 1.00 94.88 88 VAL A C 1
ATOM 720 O O . VAL A 1 88 ? -2.646 1.280 3.367 1.00 94.88 88 VAL A O 1
ATOM 723 N N . VAL A 1 89 ? -4.478 2.216 2.467 1.00 94.81 89 VAL A N 1
ATOM 724 C CA . VAL A 1 89 ? -4.544 1.312 1.308 1.00 94.81 89 VAL A CA 1
ATOM 725 C C . VAL A 1 89 ? -3.280 1.448 0.463 1.00 94.81 89 VAL A C 1
ATOM 727 O O . VAL A 1 89 ? -2.679 0.440 0.097 1.00 94.81 89 VAL A O 1
ATOM 730 N N . ARG A 1 90 ? -2.799 2.678 0.248 1.00 93.25 90 ARG A N 1
ATOM 731 C CA . ARG A 1 90 ? -1.510 2.941 -0.406 1.00 93.25 90 ARG A CA 1
ATOM 732 C C . ARG A 1 90 ? -0.352 2.270 0.323 1.00 93.25 90 ARG A C 1
ATOM 734 O O . ARG A 1 90 ? 0.441 1.604 -0.326 1.00 93.25 90 ARG A O 1
ATOM 741 N N . ARG A 1 91 ? -0.265 2.368 1.655 1.00 90.81 91 ARG A N 1
ATOM 742 C CA . ARG A 1 91 ? 0.777 1.669 2.439 1.00 90.81 91 ARG A CA 1
ATOM 743 C C . ARG A 1 91 ? 0.683 0.143 2.347 1.00 90.81 91 ARG A C 1
ATOM 745 O O . ARG A 1 91 ? 1.712 -0.521 2.356 1.00 90.81 91 ARG A O 1
ATOM 752 N N . LEU A 1 92 ? -0.530 -0.405 2.270 1.00 90.81 92 LEU A N 1
ATOM 753 C CA . LEU A 1 92 ? -0.760 -1.848 2.149 1.00 90.81 92 LEU A CA 1
ATOM 754 C C . LEU A 1 92 ? -0.425 -2.388 0.749 1.00 90.81 92 LEU A C 1
ATOM 756 O O . LEU A 1 92 ? -0.016 -3.541 0.631 1.00 90.81 92 LEU A O 1
ATOM 760 N N . LEU A 1 93 ? -0.590 -1.577 -0.302 1.00 89.50 93 LEU A N 1
ATOM 761 C CA . LEU A 1 93 ? -0.367 -1.981 -1.697 1.00 89.50 93 LEU A CA 1
ATOM 762 C C . LEU A 1 93 ? 1.014 -1.559 -2.255 1.00 89.50 93 LEU A C 1
ATOM 764 O O . LEU A 1 93 ? 1.567 -2.262 -3.103 1.00 89.50 93 LEU A O 1
ATOM 768 N N . CYS A 1 94 ? 1.620 -0.475 -1.757 1.00 82.31 94 CYS A N 1
ATOM 769 C CA . CYS A 1 94 ? 2.893 0.084 -2.237 1.00 82.31 94 CYS A CA 1
ATOM 770 C C . CYS A 1 94 ? 4.046 -0.037 -1.226 1.00 82.31 94 CYS A C 1
ATOM 772 O O . CYS A 1 94 ? 3.889 0.308 -0.059 1.00 82.31 94 CYS A O 1
ATOM 774 N N . PRO A 1 95 ? 5.276 -0.288 -1.704 1.00 63.84 95 PRO A N 1
ATOM 775 C CA . PRO A 1 95 ? 5.703 -1.411 -2.521 1.00 63.84 95 PRO A CA 1
ATOM 776 C C . PRO A 1 95 ? 5.915 -2.623 -1.601 1.00 63.84 95 PRO A C 1
ATOM 778 O O . PRO A 1 95 ? 6.863 -2.661 -0.817 1.00 63.84 95 PRO A O 1
ATOM 781 N N . VAL A 1 96 ? 5.046 -3.630 -1.691 1.00 58.91 96 VAL A N 1
ATOM 782 C CA . VAL A 1 96 ? 5.214 -4.847 -0.889 1.00 58.91 96 VAL A CA 1
ATOM 783 C C . VAL A 1 96 ? 6.389 -5.679 -1.434 1.00 58.91 96 VAL A C 1
ATOM 785 O O . VAL A 1 96 ? 6.399 -6.002 -2.626 1.00 58.91 96 VAL A O 1
ATOM 788 N N . PRO A 1 97 ? 7.373 -6.053 -0.595 1.00 56.62 97 PRO A N 1
ATOM 789 C CA . PRO A 1 97 ? 8.390 -7.047 -0.923 1.00 56.62 97 PRO A CA 1
ATOM 790 C C . PRO A 1 97 ? 7.784 -8.365 -1.455 1.00 56.62 97 PRO A C 1
ATOM 792 O O . PRO A 1 97 ? 7.091 -9.050 -0.709 1.00 56.62 97 PRO A O 1
ATOM 795 N N . ILE A 1 98 ? 8.087 -8.778 -2.696 1.00 51.03 98 ILE A N 1
ATOM 796 C CA . ILE A 1 98 ? 7.727 -10.117 -3.227 1.00 51.03 98 ILE A CA 1
ATOM 797 C C . ILE A 1 98 ? 8.371 -11.245 -2.391 1.00 51.03 98 ILE A C 1
ATOM 799 O O . ILE A 1 98 ? 7.806 -12.325 -2.270 1.00 51.03 98 ILE A O 1
ATOM 803 N N . SER A 1 99 ? 9.526 -10.998 -1.756 1.00 46.47 99 SER A N 1
ATOM 804 C CA . SER A 1 99 ? 10.273 -12.018 -0.989 1.00 46.47 99 SER A CA 1
ATOM 805 C C . SER A 1 99 ? 9.490 -12.607 0.181 1.00 46.47 99 SER A C 1
ATOM 807 O O . SER A 1 99 ? 9.668 -13.781 0.477 1.00 46.47 99 SER A O 1
ATOM 809 N N . ARG A 1 100 ? 8.575 -11.847 0.793 1.00 47.25 100 ARG A N 1
ATOM 810 C CA . ARG A 1 100 ? 7.755 -12.362 1.899 1.00 47.25 100 ARG A CA 1
ATOM 811 C C . ARG A 1 100 ? 6.704 -13.382 1.467 1.00 47.25 100 ARG A C 1
ATOM 813 O O . ARG A 1 100 ? 6.183 -14.080 2.316 1.00 47.25 100 ARG A O 1
ATOM 820 N N . VAL A 1 101 ? 6.424 -13.502 0.168 1.00 48.41 101 VAL A N 1
ATOM 821 C CA . VAL A 1 101 ? 5.488 -14.508 -0.358 1.00 48.41 101 VAL A CA 1
ATOM 822 C C . VAL A 1 101 ? 6.152 -15.872 -0.508 1.00 48.41 101 VAL A C 1
ATOM 824 O O . VAL A 1 101 ? 5.463 -16.880 -0.491 1.00 48.41 101 VAL A O 1
ATOM 827 N N . LEU A 1 102 ? 7.477 -15.923 -0.686 1.00 44.31 102 LEU A N 1
ATOM 828 C CA . LEU A 1 102 ? 8.183 -17.158 -1.041 1.00 44.31 102 LEU A CA 1
ATOM 829 C C . LEU A 1 102 ? 8.751 -17.906 0.169 1.00 44.31 102 LEU A C 1
ATOM 831 O O . LEU A 1 102 ? 8.870 -19.127 0.101 1.00 44.31 102 LEU A O 1
ATOM 835 N N . ASP A 1 103 ? 9.043 -17.214 1.272 1.00 46.31 103 ASP A N 1
ATOM 836 C CA . ASP A 1 103 ? 9.576 -17.856 2.481 1.00 46.31 103 ASP A CA 1
ATOM 837 C C . ASP A 1 103 ? 8.508 -18.704 3.216 1.00 46.31 103 ASP A C 1
ATOM 839 O O . ASP A 1 103 ? 8.846 -19.731 3.804 1.00 46.31 103 ASP A O 1
ATOM 843 N N . ASP A 1 104 ? 7.214 -18.386 3.070 1.00 47.34 104 ASP A N 1
ATOM 844 C CA . ASP A 1 104 ? 6.105 -19.182 3.635 1.00 47.34 104 ASP A CA 1
ATOM 845 C C . ASP A 1 104 ? 5.724 -20.417 2.784 1.00 47.34 104 ASP A C 1
ATOM 847 O O . ASP A 1 104 ? 5.006 -21.309 3.241 1.00 47.34 104 ASP A O 1
ATOM 851 N N . VAL A 1 105 ? 6.259 -20.547 1.560 1.00 47.28 105 VAL A N 1
ATOM 852 C CA . VAL A 1 105 ? 5.926 -21.651 0.629 1.00 47.28 105 VAL A CA 1
ATOM 853 C C . VAL A 1 105 ? 6.551 -22.985 1.053 1.00 47.28 105 VAL A C 1
ATOM 855 O O . VAL A 1 105 ? 6.157 -24.039 0.557 1.00 47.28 105 VAL A O 1
ATOM 858 N N . THR A 1 106 ? 7.493 -22.979 1.998 1.00 49.91 106 THR A N 1
ATOM 859 C CA . THR A 1 106 ? 8.143 -24.213 2.471 1.00 49.91 106 THR A CA 1
ATOM 860 C C . THR A 1 106 ? 7.500 -24.846 3.708 1.00 49.91 106 THR A C 1
ATOM 862 O O . THR A 1 106 ? 8.022 -25.852 4.188 1.00 49.91 106 THR A O 1
ATOM 865 N N . GLY A 1 107 ? 6.347 -24.349 4.191 1.00 46.38 107 GLY A N 1
ATOM 866 C CA . GLY A 1 107 ? 5.725 -24.937 5.387 1.00 46.38 107 GLY A CA 1
ATOM 867 C C . GLY A 1 107 ? 4.227 -24.750 5.662 1.00 46.38 107 GLY A C 1
ATOM 868 O O . GLY A 1 107 ? 3.768 -25.350 6.629 1.00 46.38 107 GLY A O 1
ATOM 869 N N . SER A 1 108 ? 3.438 -23.987 4.892 1.00 46.00 108 SER A N 1
ATOM 870 C CA . SER A 1 108 ? 1.992 -23.860 5.172 1.00 46.00 108 SER A CA 1
ATOM 871 C C . SER A 1 108 ? 1.159 -23.528 3.924 1.00 46.00 108 SER A C 1
ATOM 873 O O . SER A 1 108 ? 1.524 -22.661 3.138 1.00 46.00 108 SER A O 1
ATOM 875 N N . GLU A 1 109 ? 0.036 -24.228 3.733 1.00 46.16 109 GLU A N 1
ATOM 876 C CA . GLU A 1 109 ? -0.830 -24.224 2.535 1.00 46.16 109 GLU A CA 1
ATOM 877 C C . GLU A 1 109 ? -1.698 -22.962 2.327 1.00 46.16 109 GLU A C 1
ATOM 879 O O . GLU A 1 109 ? -2.608 -22.978 1.497 1.00 46.16 109 GLU A O 1
ATOM 884 N N . ASP A 1 110 ? -1.451 -21.846 3.014 1.00 46.66 110 ASP A N 1
ATOM 885 C CA . ASP A 1 110 ? -2.362 -20.695 2.947 1.00 46.66 110 ASP A CA 1
ATOM 886 C C . ASP A 1 110 ? -1.917 -19.647 1.905 1.00 46.66 110 ASP A C 1
ATOM 888 O O . ASP A 1 110 ? -1.234 -18.666 2.193 1.00 46.66 110 ASP A O 1
ATOM 892 N N . ARG A 1 111 ? -2.290 -19.875 0.637 1.00 49.56 111 ARG A N 1
ATOM 893 C CA . ARG A 1 111 ? -1.974 -19.017 -0.531 1.00 49.56 111 ARG A CA 1
ATOM 894 C C . ARG A 1 111 ? -2.829 -17.740 -0.644 1.00 49.56 111 ARG A C 1
ATOM 896 O O . ARG A 1 111 ? -2.813 -17.090 -1.692 1.00 49.56 111 ARG A O 1
ATOM 903 N N . THR A 1 112 ? -3.587 -17.380 0.390 1.00 51.88 112 THR A N 1
ATOM 904 C CA . THR A 1 112 ? -4.679 -16.395 0.284 1.00 51.88 112 THR A CA 1
ATOM 905 C C . THR A 1 112 ? -4.397 -15.008 0.873 1.00 51.88 112 THR A C 1
ATOM 907 O O . THR A 1 112 ? -5.265 -14.138 0.796 1.00 51.88 112 THR A O 1
ATOM 910 N N . THR A 1 113 ? -3.205 -14.742 1.419 1.00 52.09 113 THR A N 1
ATOM 911 C CA . THR A 1 113 ? -2.923 -13.480 2.126 1.00 52.09 113 THR A CA 1
ATOM 912 C C . THR A 1 113 ? -2.108 -12.479 1.298 1.00 52.09 113 THR A C 1
ATOM 914 O O . THR A 1 113 ? -1.203 -12.814 0.533 1.00 52.09 113 THR A O 1
ATOM 917 N N . VAL A 1 114 ? -2.442 -11.193 1.442 1.00 57.72 114 VAL A N 1
ATOM 918 C CA . VAL A 1 114 ? -1.597 -10.087 0.965 1.00 57.72 114 VAL A CA 1
ATOM 919 C C . VAL A 1 114 ? -0.304 -10.109 1.795 1.00 57.72 114 VAL A C 1
ATOM 921 O O . VAL A 1 114 ? -0.413 -10.238 3.013 1.00 57.72 114 VAL A O 1
ATOM 924 N N . PRO A 1 115 ? 0.906 -9.916 1.231 1.00 60.22 115 PRO A N 1
ATOM 925 C CA . PRO A 1 115 ? 2.170 -10.302 1.890 1.00 60.22 115 PRO A CA 1
ATOM 926 C C . PRO A 1 115 ? 2.566 -9.487 3.144 1.00 60.22 115 PRO A C 1
ATOM 928 O O . PRO A 1 115 ? 3.671 -9.633 3.669 1.00 60.22 115 PRO A O 1
ATOM 931 N N . GLN A 1 116 ? 1.700 -8.581 3.607 1.00 70.00 116 GLN A N 1
ATOM 932 C CA . GLN A 1 116 ? 1.847 -7.816 4.851 1.00 70.00 116 GLN A CA 1
ATOM 933 C C . GLN A 1 116 ? 0.749 -8.100 5.885 1.00 70.00 116 GLN A C 1
ATOM 935 O O . GLN A 1 116 ? 0.829 -7.560 6.985 1.00 70.00 116 GLN A O 1
ATOM 940 N N . LEU A 1 117 ? -0.272 -8.886 5.539 1.00 82.31 117 LEU A N 1
ATOM 941 C CA . LEU A 1 117 ? -1.428 -9.134 6.394 1.00 82.31 117 LEU A CA 1
ATOM 942 C C . LEU A 1 117 ? -1.300 -10.512 7.036 1.00 82.31 117 LEU A C 1
ATOM 944 O O . LEU A 1 117 ? -1.182 -11.517 6.337 1.00 82.31 117 LEU A O 1
ATOM 948 N N . THR A 1 118 ? -1.331 -10.553 8.365 1.00 86.44 118 THR A N 1
ATOM 949 C CA . THR A 1 118 ? -1.464 -11.812 9.105 1.00 86.44 118 THR A CA 1
ATOM 950 C C . THR A 1 118 ? -2.908 -12.322 9.045 1.00 86.44 118 THR A C 1
ATOM 952 O O . THR A 1 118 ? -3.823 -11.594 8.653 1.00 86.44 118 THR A O 1
ATOM 955 N N . ASN A 1 119 ? -3.147 -13.558 9.490 1.00 85.00 119 ASN A N 1
ATOM 956 C CA . ASN A 1 119 ? -4.512 -14.076 9.638 1.00 85.00 119 ASN A CA 1
ATOM 957 C C . ASN A 1 119 ? -5.348 -13.223 10.610 1.00 85.00 119 ASN A C 1
ATOM 959 O O . ASN A 1 119 ? -6.512 -12.949 10.331 1.00 85.00 119 ASN A O 1
ATOM 963 N N . ASP A 1 120 ? -4.741 -12.707 11.685 1.00 87.69 120 ASP A N 1
ATOM 964 C CA . ASP A 1 120 ? -5.405 -11.773 12.607 1.00 87.69 120 ASP A CA 1
ATOM 965 C C . ASP A 1 120 ? -5.806 -10.464 11.908 1.00 87.69 120 ASP A C 1
ATOM 967 O O . ASP A 1 120 ? -6.906 -9.947 12.123 1.00 87.69 120 ASP A O 1
ATOM 971 N N . ASP A 1 121 ? -4.942 -9.939 11.031 1.00 88.38 121 ASP A N 1
ATOM 972 C CA . ASP A 1 121 ? -5.253 -8.756 10.228 1.00 88.38 121 ASP A CA 1
ATOM 973 C C . ASP A 1 121 ? -6.406 -9.053 9.251 1.00 88.38 121 ASP A C 1
ATOM 975 O O . ASP A 1 121 ? -7.292 -8.217 9.064 1.00 88.38 121 ASP A O 1
ATOM 979 N N . ALA A 1 122 ? -6.439 -10.255 8.664 1.00 88.50 122 ALA A N 1
ATOM 980 C CA . ALA A 1 122 ? -7.515 -10.694 7.780 1.00 88.50 122 ALA A CA 1
ATOM 981 C C . ALA A 1 122 ? -8.864 -10.812 8.501 1.00 88.50 122 ALA A C 1
ATOM 983 O O . ALA A 1 122 ? -9.871 -10.319 7.986 1.00 88.50 122 ALA A O 1
ATOM 984 N N . CYS A 1 123 ? -8.880 -11.377 9.711 1.00 86.94 123 CYS A N 1
ATOM 985 C CA . CYS A 1 123 ? -10.063 -11.413 10.572 1.00 86.94 123 CYS A CA 1
ATOM 986 C C . CYS A 1 123 ? -10.540 -9.997 10.923 1.00 86.94 123 CYS A C 1
ATOM 988 O O . CYS A 1 123 ? -11.724 -9.692 10.799 1.00 86.94 123 CYS A O 1
ATOM 990 N N . THR A 1 124 ? -9.609 -9.107 11.275 1.00 88.44 124 THR A N 1
ATOM 991 C CA . THR A 1 124 ? -9.898 -7.717 11.665 1.00 88.44 124 THR A CA 1
ATOM 992 C C . THR A 1 124 ? -10.463 -6.888 10.502 1.00 88.44 124 THR A C 1
ATOM 994 O O . THR A 1 124 ? -11.358 -6.055 10.676 1.00 88.44 124 THR A O 1
ATOM 997 N N . LEU A 1 125 ? -9.955 -7.096 9.286 1.00 90.56 125 LEU A N 1
ATOM 998 C CA . LEU A 1 125 ? -10.421 -6.405 8.082 1.00 90.56 125 LEU A CA 1
ATOM 999 C C . LEU A 1 125 ? -11.696 -7.032 7.501 1.00 90.56 125 LEU A C 1
ATOM 1001 O O . LEU A 1 125 ? -12.496 -6.341 6.870 1.00 90.56 125 LEU A O 1
ATOM 1005 N N . GLY A 1 126 ? -11.930 -8.318 7.724 1.00 90.88 126 GLY A N 1
ATOM 1006 C CA . GLY A 1 126 ? -13.059 -9.039 7.153 1.00 90.88 126 GLY A CA 1
ATOM 1007 C C . GLY A 1 126 ? -12.887 -9.350 5.661 1.00 90.88 126 GLY A C 1
ATOM 1008 O O . GLY A 1 126 ? -12.173 -8.675 4.911 1.00 90.88 126 GLY A O 1
ATOM 1009 N N . GLY A 1 127 ? -13.589 -10.395 5.214 1.00 89.31 127 GLY A N 1
ATOM 1010 C CA . GLY A 1 127 ? -13.347 -11.027 3.913 1.00 89.31 127 GLY A CA 1
ATOM 1011 C C . GLY A 1 127 ? -13.495 -10.100 2.704 1.00 89.31 127 GLY A C 1
ATOM 1012 O O . GLY A 1 127 ? -12.711 -10.192 1.764 1.00 89.31 127 GLY A O 1
ATOM 1013 N N . MET A 1 128 ? -14.448 -9.161 2.719 1.00 92.50 128 MET A N 1
ATOM 1014 C CA . MET A 1 128 ? -14.669 -8.278 1.566 1.00 92.50 128 MET A CA 1
ATOM 1015 C C . MET A 1 128 ? -13.542 -7.257 1.378 1.00 92.50 128 MET A C 1
ATOM 1017 O O . MET A 1 128 ? -13.087 -7.051 0.253 1.00 92.50 128 MET A O 1
ATOM 1021 N N . THR A 1 129 ? -13.050 -6.650 2.462 1.00 92.94 129 THR A N 1
ATOM 1022 C CA . THR A 1 129 ? -11.907 -5.727 2.397 1.00 92.94 129 THR A CA 1
ATOM 1023 C C . THR A 1 129 ? -10.641 -6.461 1.980 1.00 92.94 129 THR A C 1
ATOM 1025 O O . THR A 1 129 ? -9.914 -5.961 1.123 1.00 92.94 129 THR A O 1
ATOM 1028 N N . ILE A 1 130 ? -10.417 -7.668 2.508 1.00 92.44 130 ILE A N 1
ATOM 1029 C CA . ILE A 1 130 ? -9.301 -8.521 2.086 1.00 92.44 130 ILE A CA 1
ATOM 1030 C C . ILE A 1 130 ? -9.390 -8.865 0.604 1.00 92.44 130 ILE A C 1
ATOM 1032 O O . ILE A 1 130 ? -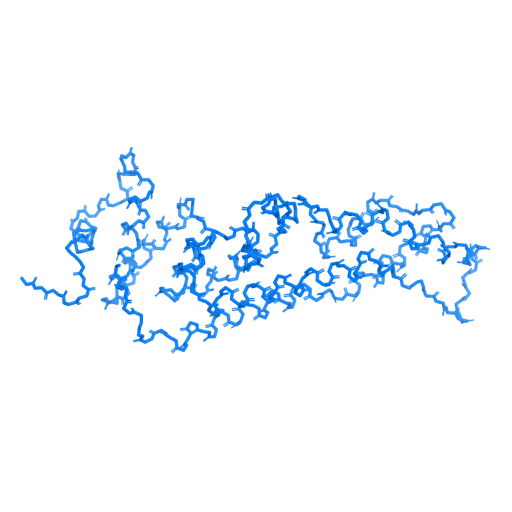8.403 -8.700 -0.105 1.00 92.44 130 ILE A O 1
ATOM 1036 N N . ASN A 1 131 ? -10.563 -9.258 0.106 1.00 91.31 131 ASN A N 1
ATOM 1037 C CA . ASN A 1 131 ? -10.741 -9.551 -1.311 1.00 91.31 131 ASN A CA 1
ATOM 1038 C C . ASN A 1 131 ? -10.430 -8.328 -2.192 1.00 91.31 131 ASN A C 1
ATOM 1040 O O . ASN A 1 131 ? -9.710 -8.461 -3.175 1.00 91.31 131 ASN A O 1
ATOM 1044 N N . ILE A 1 132 ? -10.897 -7.126 -1.826 1.00 94.19 132 ILE A N 1
ATOM 1045 C CA . ILE A 1 132 ? -10.586 -5.895 -2.577 1.00 94.19 132 ILE A CA 1
ATOM 1046 C C . ILE A 1 132 ? -9.071 -5.642 -2.614 1.00 94.19 132 ILE A C 1
ATOM 1048 O O . ILE A 1 132 ? -8.516 -5.399 -3.687 1.00 94.19 132 ILE A O 1
ATOM 1052 N N . LEU A 1 133 ? -8.396 -5.730 -1.463 1.00 93.88 133 LEU A N 1
ATOM 1053 C CA . LEU A 1 133 ? -6.946 -5.538 -1.374 1.00 93.88 133 LEU A CA 1
ATOM 1054 C C . LEU A 1 133 ? -6.179 -6.603 -2.170 1.00 93.88 133 LEU A C 1
ATOM 1056 O O . LEU A 1 133 ? -5.219 -6.276 -2.862 1.00 93.88 133 LEU A O 1
ATOM 1060 N N . TYR A 1 134 ? -6.615 -7.859 -2.109 1.00 91.19 134 TYR A N 1
ATOM 1061 C CA . TYR A 1 134 ? -5.993 -8.972 -2.821 1.00 91.19 134 TYR A CA 1
ATOM 1062 C C . TYR A 1 134 ? -6.119 -8.828 -4.341 1.00 91.19 134 TYR A C 1
ATOM 1064 O O . TYR A 1 134 ? -5.124 -8.953 -5.053 1.00 91.19 134 TYR A O 1
ATOM 1072 N N . GLN A 1 135 ? -7.306 -8.485 -4.850 1.00 93.62 135 GLN A N 1
ATOM 1073 C CA . GLN A 1 135 ? -7.506 -8.235 -6.282 1.00 93.62 135 GLN A CA 1
ATOM 1074 C C . GLN A 1 135 ? -6.657 -7.057 -6.774 1.00 93.62 135 GLN A C 1
ATOM 1076 O O . GLN A 1 135 ? -6.022 -7.148 -7.825 1.00 93.62 135 GLN A O 1
ATOM 1081 N N . ALA A 1 136 ? -6.586 -5.974 -5.994 1.00 93.81 136 ALA A N 1
ATOM 1082 C CA . ALA A 1 136 ? -5.731 -4.834 -6.312 1.00 93.81 136 ALA A CA 1
ATOM 1083 C C . ALA A 1 136 ? -4.247 -5.227 -6.333 1.00 93.81 136 ALA A C 1
ATOM 1085 O O . ALA A 1 136 ? -3.525 -4.873 -7.263 1.00 93.81 136 ALA A O 1
ATOM 1086 N N . TYR A 1 137 ? -3.799 -6.019 -5.356 1.00 92.06 137 TYR A N 1
ATOM 1087 C CA . TYR A 1 137 ? -2.440 -6.548 -5.315 1.00 92.06 137 TYR A CA 1
ATOM 1088 C C . TYR A 1 137 ? -2.117 -7.391 -6.557 1.00 92.06 137 TYR A C 1
ATOM 1090 O O . TYR A 1 137 ? -1.098 -7.148 -7.203 1.00 92.06 137 TYR A O 1
ATOM 1098 N N . LEU A 1 138 ? -2.985 -8.338 -6.932 1.00 90.69 138 LEU A N 1
ATOM 1099 C CA . LEU A 1 138 ? -2.788 -9.169 -8.123 1.00 90.69 138 LEU A CA 1
ATOM 1100 C C . LEU A 1 138 ? -2.720 -8.333 -9.404 1.00 90.69 138 LEU A C 1
ATOM 1102 O O . LEU A 1 138 ? -1.847 -8.568 -10.239 1.00 90.69 138 LEU A O 1
ATOM 1106 N N . ALA A 1 139 ? -3.594 -7.335 -9.543 1.00 93.38 139 ALA A N 1
ATOM 1107 C CA . ALA A 1 139 ? -3.585 -6.431 -10.687 1.00 93.38 139 ALA A CA 1
ATOM 1108 C C . ALA A 1 139 ? -2.285 -5.606 -10.758 1.00 93.38 139 ALA A C 1
ATOM 1110 O O . ALA A 1 139 ? -1.682 -5.509 -11.824 1.00 93.38 139 ALA A O 1
ATOM 1111 N N . ILE A 1 140 ? -1.786 -5.094 -9.625 1.00 92.19 140 ILE A N 1
ATOM 1112 C CA . ILE A 1 140 ? -0.493 -4.389 -9.565 1.00 92.19 140 ILE A CA 1
ATOM 1113 C C . ILE A 1 140 ? 0.660 -5.326 -9.946 1.00 92.19 140 ILE A C 1
ATOM 1115 O O . ILE A 1 140 ? 1.544 -4.938 -10.710 1.00 92.19 140 ILE A O 1
ATOM 1119 N N . GLN A 1 141 ? 0.670 -6.567 -9.448 1.00 91.00 141 GLN A N 1
ATOM 1120 C CA . GLN A 1 141 ? 1.703 -7.540 -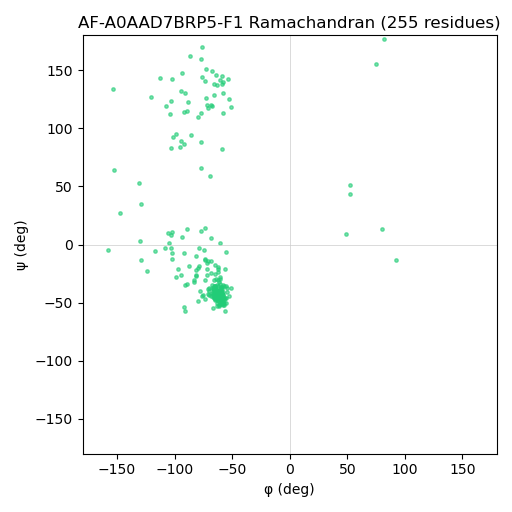9.820 1.00 91.00 141 GLN A CA 1
ATOM 1121 C C . GLN A 1 141 ? 1.643 -7.890 -11.306 1.00 91.00 141 GLN A C 1
ATOM 1123 O O . GLN A 1 141 ? 2.684 -8.039 -11.945 1.00 91.00 141 GLN A O 1
ATOM 1128 N N . HIS A 1 142 ? 0.444 -8.005 -11.875 1.00 92.81 142 HIS A N 1
ATOM 1129 C CA . HIS A 1 142 ? 0.273 -8.225 -13.303 1.00 92.81 142 HIS A CA 1
ATOM 1130 C C . HIS A 1 142 ? 0.871 -7.073 -14.122 1.00 92.81 142 HIS A C 1
ATOM 1132 O O . HIS A 1 142 ? 1.730 -7.323 -14.965 1.00 92.81 142 HIS A O 1
ATOM 1138 N N . GLU A 1 143 ? 0.513 -5.825 -13.807 1.00 93.56 143 GLU A N 1
ATOM 1139 C CA . GLU A 1 143 ? 1.065 -4.622 -14.450 1.00 93.56 143 GLU A CA 1
ATOM 1140 C C . GLU A 1 143 ? 2.594 -4.571 -14.359 1.00 93.56 143 GLU A C 1
ATOM 1142 O O . GLU A 1 143 ? 3.286 -4.362 -15.357 1.00 93.56 143 GLU A O 1
ATOM 1147 N N . ARG A 1 144 ? 3.149 -4.841 -13.173 1.00 93.69 144 ARG A N 1
ATOM 1148 C CA . ARG A 1 144 ? 4.603 -4.875 -12.965 1.00 93.69 144 ARG A CA 1
ATOM 1149 C C . ARG A 1 144 ? 5.287 -5.936 -13.811 1.00 93.69 144 ARG A C 1
ATOM 1151 O O . ARG A 1 144 ? 6.340 -5.657 -14.376 1.00 93.69 144 ARG A O 1
ATOM 1158 N N . ASN A 1 145 ? 4.705 -7.128 -13.919 1.00 93.88 145 ASN A N 1
ATOM 1159 C CA . ASN A 1 145 ? 5.238 -8.180 -14.780 1.00 93.88 145 ASN A CA 1
ATOM 1160 C C . ASN A 1 145 ? 5.189 -7.766 -16.252 1.00 93.88 145 ASN A C 1
ATOM 1162 O O . ASN A 1 145 ? 6.201 -7.873 -16.943 1.00 93.88 145 ASN A O 1
ATOM 1166 N N . VAL A 1 146 ? 4.056 -7.238 -16.721 1.00 94.06 146 VAL A N 1
ATOM 1167 C CA . VAL A 1 146 ? 3.924 -6.746 -18.099 1.00 94.06 146 VAL A CA 1
ATOM 1168 C C . VAL A 1 146 ? 5.003 -5.705 -18.390 1.00 94.06 146 VAL A C 1
ATOM 1170 O O . VAL A 1 146 ? 5.754 -5.865 -19.344 1.00 94.06 146 VAL A O 1
ATOM 1173 N N . ILE A 1 147 ? 5.160 -4.702 -17.529 1.00 94.12 147 ILE A N 1
ATOM 1174 C CA . ILE A 1 147 ? 6.151 -3.634 -17.700 1.00 94.12 147 ILE A CA 1
ATOM 1175 C C . ILE A 1 147 ? 7.584 -4.153 -17.615 1.00 94.12 147 ILE A C 1
ATOM 1177 O O . ILE A 1 147 ? 8.446 -3.712 -18.371 1.00 94.12 147 ILE A O 1
ATOM 1181 N N . ALA A 1 148 ? 7.867 -5.096 -16.721 1.00 95.62 148 ALA A N 1
ATOM 1182 C CA . ALA A 1 148 ? 9.209 -5.637 -16.571 1.00 95.62 148 ALA A CA 1
ATOM 1183 C C . ALA A 1 148 ? 9.674 -6.413 -17.811 1.00 95.62 148 ALA A C 1
ATOM 1185 O O . ALA A 1 148 ? 10.848 -6.320 -18.175 1.00 95.62 148 ALA A O 1
ATOM 1186 N N . TYR A 1 149 ? 8.769 -7.153 -18.459 1.00 95.81 149 TYR A N 1
ATOM 1187 C CA . TYR A 1 149 ? 9.087 -8.000 -19.612 1.00 95.81 149 TYR A CA 1
ATOM 1188 C C . TYR A 1 149 ? 8.807 -7.342 -20.972 1.00 95.81 149 TYR A C 1
ATOM 1190 O O . TYR A 1 149 ? 9.403 -7.747 -21.970 1.00 95.81 149 TYR A O 1
ATOM 1198 N N . ALA A 1 150 ? 7.946 -6.325 -21.036 1.00 93.19 150 ALA A N 1
ATOM 1199 C CA . ALA A 1 150 ? 7.618 -5.608 -22.264 1.00 93.19 150 ALA A CA 1
ATOM 1200 C C . ALA A 1 150 ? 8.361 -4.269 -22.325 1.00 93.19 150 ALA A C 1
ATOM 1202 O O . ALA A 1 150 ? 7.882 -3.242 -21.843 1.00 93.19 150 ALA A O 1
ATOM 1203 N N . ALA A 1 151 ? 9.536 -4.281 -22.955 1.00 90.62 151 ALA A N 1
ATOM 1204 C CA . ALA A 1 151 ? 10.267 -3.052 -23.231 1.00 90.62 151 ALA A CA 1
ATOM 1205 C C . ALA A 1 151 ? 9.425 -2.081 -24.083 1.00 90.62 151 ALA A C 1
ATOM 1207 O O . ALA A 1 151 ? 8.672 -2.522 -24.963 1.00 90.62 151 ALA A O 1
ATOM 1208 N N . PRO A 1 152 ? 9.553 -0.760 -23.864 1.00 90.06 152 PRO A N 1
ATOM 1209 C CA . PRO A 1 152 ? 8.832 0.220 -24.657 1.00 90.06 152 PRO A CA 1
ATOM 1210 C C . PRO A 1 152 ? 9.211 0.101 -26.130 1.00 90.06 152 PRO A C 1
ATOM 1212 O O . PRO A 1 152 ? 10.370 -0.104 -26.487 1.00 90.06 152 PRO A O 1
ATOM 1215 N N . ARG A 1 153 ? 8.225 0.273 -27.012 1.00 85.56 153 ARG A N 1
ATOM 1216 C CA . ARG A 1 153 ? 8.491 0.313 -28.450 1.00 85.56 153 ARG A CA 1
ATOM 1217 C C . ARG A 1 153 ? 9.194 1.619 -28.801 1.00 85.56 153 ARG A C 1
ATOM 1219 O O . ARG A 1 153 ? 8.615 2.699 -28.625 1.00 85.56 153 ARG A O 1
ATOM 1226 N N . LEU A 1 154 ? 10.400 1.510 -29.357 1.00 81.31 154 LEU A N 1
ATOM 1227 C CA . LEU A 1 154 ? 11.025 2.631 -30.052 1.00 81.31 154 LEU A CA 1
ATOM 1228 C C . LEU A 1 154 ? 10.095 3.062 -31.196 1.00 81.31 154 LEU A C 1
ATOM 1230 O O . LEU A 1 154 ? 9.479 2.199 -31.828 1.00 81.31 154 LEU A O 1
ATOM 1234 N N . PRO A 1 155 ? 9.905 4.370 -31.427 1.00 71.94 155 PRO A N 1
ATOM 1235 C CA . PRO A 1 155 ? 9.154 4.828 -32.585 1.00 71.94 155 PRO A CA 1
ATOM 1236 C C . PRO A 1 155 ? 9.823 4.284 -33.855 1.00 71.94 155 PRO A C 1
ATOM 1238 O O . PRO A 1 155 ? 10.954 4.642 -34.162 1.00 71.94 155 PRO A O 1
ATOM 1241 N N . ILE A 1 156 ? 9.128 3.385 -34.554 1.00 66.06 156 ILE A N 1
ATOM 1242 C CA . ILE A 1 156 ? 9.459 2.970 -35.917 1.00 66.06 156 ILE A CA 1
ATOM 1243 C C . ILE A 1 156 ? 8.648 3.909 -36.792 1.00 66.06 156 ILE A C 1
ATOM 1245 O O . ILE A 1 156 ? 7.481 3.652 -37.071 1.00 66.06 156 ILE A O 1
ATOM 1249 N N . THR A 1 157 ? 9.190 5.071 -37.100 1.00 56.66 157 THR A N 1
ATOM 1250 C CA . THR A 1 157 ? 8.518 5.995 -38.009 1.00 56.66 157 THR A CA 1
ATOM 1251 C C . THR A 1 157 ? 9.225 5.925 -39.339 1.00 56.66 157 THR A C 1
ATOM 1253 O O . THR A 1 157 ? 10.370 6.352 -39.447 1.00 56.66 157 THR A O 1
ATOM 1256 N N . GLU A 1 158 ? 8.510 5.391 -40.325 1.00 56.34 158 GLU A N 1
ATOM 1257 C CA . GLU A 1 158 ? 8.879 5.395 -41.745 1.00 56.34 158 GLU A CA 1
ATOM 1258 C C . GLU A 1 158 ? 9.119 6.830 -42.264 1.00 56.34 158 GLU A C 1
ATOM 1260 O O . GLU A 1 158 ? 9.869 7.012 -43.216 1.00 56.34 158 GLU A O 1
ATOM 1265 N N . ASP A 1 159 ? 8.576 7.838 -41.564 1.00 54.94 159 ASP A N 1
ATOM 1266 C CA . ASP A 1 159 ? 8.634 9.261 -41.923 1.00 54.94 159 ASP A CA 1
ATOM 1267 C C . ASP A 1 159 ? 9.555 10.131 -41.040 1.00 54.94 159 ASP A C 1
ATOM 1269 O O . ASP A 1 159 ? 9.675 11.331 -41.295 1.00 54.94 159 ASP A O 1
ATOM 1273 N N . MET A 1 160 ? 10.197 9.594 -39.988 1.00 54.41 160 MET A N 1
ATOM 1274 C CA . MET A 1 160 ? 11.196 10.392 -39.259 1.00 54.41 160 MET A CA 1
ATOM 1275 C C . MET A 1 160 ? 12.564 10.150 -39.859 1.00 54.41 160 MET A C 1
ATOM 1277 O O . MET A 1 160 ? 13.148 9.077 -39.713 1.00 54.41 160 MET A O 1
ATOM 1281 N N . ASP A 1 161 ? 13.087 11.211 -40.454 1.00 57.56 161 ASP A N 1
ATOM 1282 C CA . ASP A 1 161 ? 14.503 11.404 -40.697 1.00 57.56 161 ASP A CA 1
ATOM 1283 C C . ASP A 1 161 ? 15.220 11.355 -39.331 1.00 57.56 161 ASP A C 1
ATOM 1285 O O . ASP A 1 161 ? 15.455 12.370 -38.668 1.00 57.56 161 ASP A O 1
ATOM 1289 N N . PHE A 1 162 ? 15.499 10.144 -38.829 1.00 58.59 162 PHE A N 1
ATOM 1290 C CA . PHE A 1 162 ? 16.412 9.900 -37.713 1.00 58.59 162 PHE A CA 1
ATOM 1291 C C . PHE A 1 162 ? 17.824 10.208 -38.211 1.00 58.59 162 PHE A C 1
ATOM 1293 O O . PHE A 1 162 ? 18.672 9.319 -38.209 1.00 58.59 162 PHE A O 1
ATOM 1300 N N . GLY A 1 163 ? 18.062 11.445 -38.658 1.00 55.59 163 GLY A N 1
ATOM 1301 C CA . GLY A 1 163 ? 19.209 11.865 -39.467 1.00 55.59 163 GLY A CA 1
ATOM 1302 C C . GLY A 1 163 ? 20.584 11.543 -38.878 1.00 55.59 163 GLY A C 1
ATOM 1303 O O . GLY A 1 163 ? 21.579 11.678 -39.575 1.00 55.59 163 GLY A O 1
ATOM 1304 N N . ASP A 1 164 ? 20.641 11.036 -37.642 1.00 66.25 164 ASP A N 1
ATOM 1305 C CA . ASP A 1 164 ? 21.859 10.648 -36.936 1.00 66.25 164 ASP A CA 1
ATOM 1306 C C . ASP A 1 164 ? 21.832 9.231 -36.308 1.00 66.25 164 ASP A C 1
ATOM 1308 O O . ASP A 1 164 ? 22.786 8.849 -35.626 1.00 66.25 164 ASP A O 1
ATOM 1312 N N . CYS A 1 165 ? 20.773 8.418 -36.469 1.00 75.75 165 CYS A N 1
ATOM 1313 C CA . CYS A 1 165 ? 20.738 7.061 -35.896 1.00 75.75 165 CYS A CA 1
ATOM 1314 C C . CYS A 1 165 ? 21.202 6.008 -36.912 1.00 75.75 165 CYS A C 1
ATOM 1316 O O . CYS A 1 165 ? 20.403 5.397 -37.616 1.00 75.75 165 CYS A O 1
ATOM 1318 N N . SER A 1 166 ? 22.505 5.737 -36.941 1.00 78.88 166 SER A N 1
ATOM 1319 C CA . SER A 1 166 ? 23.099 4.732 -37.834 1.00 78.88 166 SER A CA 1
ATOM 1320 C C . SER A 1 166 ? 22.784 3.274 -37.460 1.00 78.88 166 SER A C 1
ATOM 1322 O O . SER A 1 166 ? 22.946 2.388 -38.293 1.00 78.88 166 SER A O 1
ATOM 1324 N N . ASN A 1 167 ? 22.310 3.010 -36.233 1.00 86.00 167 ASN A N 1
ATOM 1325 C CA . ASN A 1 167 ? 22.190 1.662 -35.657 1.00 86.00 167 ASN A CA 1
ATOM 1326 C C . ASN A 1 167 ? 20.792 1.352 -35.077 1.00 86.00 167 ASN A C 1
ATOM 1328 O O . ASN A 1 167 ? 20.672 0.651 -34.070 1.00 86.00 167 ASN A O 1
ATOM 1332 N N . HIS A 1 168 ? 19.713 1.860 -35.684 1.00 85.75 168 HIS A N 1
ATOM 1333 C CA . HIS A 1 168 ? 18.347 1.690 -35.160 1.00 85.75 168 HIS A CA 1
ATOM 1334 C C . HIS A 1 168 ? 17.931 0.214 -34.994 1.00 85.75 168 HIS A C 1
ATOM 1336 O O . HIS A 1 168 ? 17.408 -0.173 -33.948 1.00 85.75 168 HIS A O 1
ATOM 1342 N N . THR A 1 169 ? 18.234 -0.635 -35.983 1.00 87.25 169 THR A N 1
ATOM 1343 C CA . THR A 1 169 ? 17.967 -2.085 -35.935 1.00 87.25 169 THR A CA 1
ATOM 1344 C C . THR A 1 169 ? 18.645 -2.752 -34.739 1.00 87.25 169 THR A C 1
ATOM 1346 O O . THR A 1 169 ? 18.047 -3.585 -34.058 1.00 87.25 169 THR A O 1
ATOM 1349 N N . GLU A 1 170 ? 19.881 -2.352 -34.446 1.00 89.62 170 GLU A N 1
ATOM 1350 C CA . GLU A 1 170 ? 20.638 -2.878 -33.314 1.00 89.62 170 GLU A CA 1
ATOM 1351 C C . GLU A 1 170 ? 20.065 -2.386 -31.978 1.00 89.62 170 GLU A C 1
ATOM 1353 O O . GLU A 1 170 ? 19.947 -3.166 -31.032 1.00 89.62 170 GLU A O 1
ATOM 1358 N N . CYS A 1 171 ? 19.614 -1.128 -31.913 1.00 90.00 171 CYS A N 1
ATOM 1359 C CA . CYS A 1 171 ? 18.923 -0.591 -30.739 1.00 90.00 171 CYS A CA 1
ATOM 1360 C C . CYS A 1 171 ? 17.643 -1.380 -30.430 1.00 90.00 171 CYS A C 1
ATOM 1362 O O . CYS A 1 171 ? 17.439 -1.763 -29.281 1.00 90.00 171 CYS A O 1
ATOM 1364 N N . ILE A 1 172 ? 16.814 -1.678 -31.440 1.00 89.75 172 ILE A N 1
ATOM 1365 C CA . ILE A 1 172 ? 15.612 -2.517 -31.280 1.00 89.75 172 ILE A CA 1
ATOM 1366 C C . ILE A 1 172 ? 15.987 -3.908 -30.755 1.00 89.75 172 ILE A C 1
ATOM 1368 O O . ILE A 1 172 ? 15.317 -4.434 -29.868 1.00 89.75 172 ILE A O 1
ATOM 1372 N N . ARG A 1 173 ? 17.063 -4.499 -31.286 1.00 91.81 173 ARG A N 1
ATOM 1373 C CA . ARG A 1 173 ? 17.518 -5.842 -30.909 1.00 91.81 173 ARG A CA 1
ATOM 1374 C C . ARG A 1 173 ? 18.012 -5.915 -29.460 1.00 91.81 173 ARG A C 1
ATOM 1376 O O . ARG A 1 173 ? 17.729 -6.896 -28.777 1.00 91.81 173 ARG A O 1
ATOM 1383 N N . ILE A 1 174 ? 18.756 -4.908 -28.997 1.00 92.88 174 ILE A N 1
ATOM 1384 C CA . ILE A 1 174 ? 19.361 -4.878 -27.652 1.00 92.88 174 ILE A CA 1
ATOM 1385 C C . ILE A 1 174 ? 18.369 -4.404 -26.581 1.00 92.88 174 ILE A C 1
ATOM 1387 O O . ILE A 1 174 ? 18.468 -4.828 -25.426 1.00 92.88 174 ILE A O 1
ATOM 1391 N N . LEU A 1 175 ? 17.412 -3.544 -26.943 1.00 92.69 175 LEU A N 1
ATOM 1392 C CA . LEU A 1 175 ? 16.536 -2.874 -25.983 1.00 92.69 175 LEU A CA 1
ATOM 1393 C C . LEU A 1 175 ? 15.826 -3.826 -25.001 1.00 92.69 175 LEU A C 1
ATOM 1395 O O . LEU A 1 175 ? 15.841 -3.507 -23.816 1.00 92.69 175 LEU A O 1
ATOM 1399 N N . PRO A 1 176 ? 15.255 -4.982 -25.399 1.00 94.81 176 PRO A N 1
ATOM 1400 C CA . PRO A 1 176 ? 14.600 -5.883 -24.447 1.00 94.81 176 PRO A CA 1
ATOM 1401 C C . PRO A 1 176 ? 15.527 -6.410 -23.343 1.00 94.81 176 PRO A C 1
ATOM 1403 O O . PRO A 1 176 ? 15.142 -6.431 -22.174 1.00 94.81 176 PRO A O 1
ATOM 1406 N N . ASP A 1 177 ? 16.759 -6.798 -23.689 1.00 95.62 177 ASP A N 1
ATOM 1407 C CA . ASP A 1 177 ? 17.735 -7.305 -22.715 1.00 95.62 177 ASP A CA 1
ATOM 1408 C C . ASP A 1 177 ? 18.224 -6.183 -21.791 1.00 95.62 177 ASP A C 1
ATOM 1410 O O . ASP A 1 177 ? 18.246 -6.357 -20.570 1.00 95.62 177 ASP A O 1
ATOM 1414 N N . PHE A 1 178 ? 18.529 -5.004 -22.347 1.00 94.38 178 PHE A N 1
ATOM 1415 C CA . PHE A 1 178 ? 18.858 -3.823 -21.547 1.00 94.38 178 PHE A CA 1
ATOM 1416 C C . PHE A 1 178 ? 17.713 -3.457 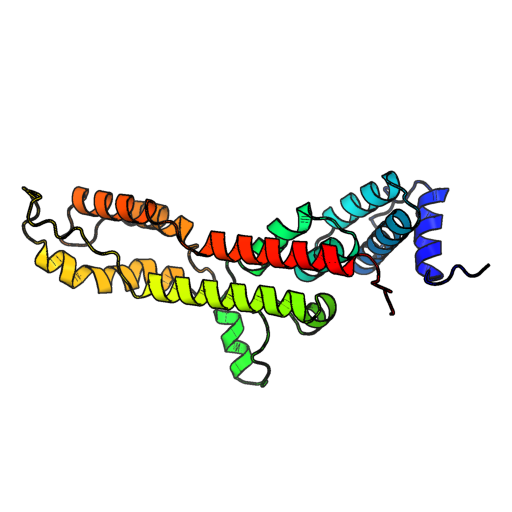-20.594 1.00 94.38 178 PHE A C 1
ATOM 1418 O O . PHE A 1 178 ? 17.929 -3.287 -19.393 1.00 94.38 178 PHE A O 1
ATOM 1425 N N . TRP A 1 179 ? 16.487 -3.382 -21.112 1.00 95.69 179 TRP A N 1
ATOM 1426 C CA . TRP A 1 179 ? 15.297 -3.028 -20.350 1.00 95.69 179 TRP A CA 1
ATOM 1427 C C . TRP A 1 179 ? 15.081 -3.973 -19.177 1.00 95.69 179 TRP A C 1
ATOM 1429 O O . TRP A 1 179 ? 14.935 -3.524 -18.042 1.00 95.69 179 TRP A O 1
ATOM 1439 N N . PHE A 1 180 ? 15.110 -5.284 -19.418 1.00 96.75 180 PHE A N 1
ATOM 1440 C CA . PHE A 1 180 ? 14.900 -6.250 -18.350 1.00 96.75 180 PHE A CA 1
ATOM 1441 C C . PHE A 1 180 ? 16.012 -6.181 -17.293 1.00 96.75 180 PHE A C 1
ATOM 1443 O O . PHE A 1 180 ? 15.727 -6.206 -16.093 1.00 96.75 180 PHE A O 1
ATOM 1450 N N . ARG A 1 181 ? 17.281 -6.055 -17.708 1.00 96.06 181 ARG A N 1
ATOM 1451 C CA . ARG A 1 181 ? 18.422 -5.973 -16.779 1.00 96.06 181 ARG A CA 1
ATOM 1452 C C . ARG A 1 181 ? 18.396 -4.715 -15.916 1.00 96.06 181 ARG A C 1
ATOM 1454 O O . ARG A 1 181 ? 18.739 -4.808 -14.738 1.00 96.06 181 ARG A O 1
ATOM 1461 N N . THR A 1 182 ? 17.986 -3.588 -16.487 1.00 94.56 182 THR A N 1
ATOM 1462 C CA . THR A 1 182 ? 18.007 -2.275 -15.832 1.00 94.56 182 THR A CA 1
ATOM 1463 C C . THR A 1 182 ? 16.698 -1.989 -15.099 1.00 94.56 182 THR A C 1
ATOM 1465 O O . THR A 1 182 ? 16.694 -1.769 -13.891 1.00 94.56 182 THR A O 1
ATOM 1468 N N . VAL A 1 183 ? 15.569 -2.030 -15.808 1.00 95.69 183 VAL A N 1
ATOM 1469 C CA . VAL A 1 183 ? 14.240 -1.697 -15.276 1.00 95.69 183 VAL A CA 1
ATOM 1470 C C . VAL A 1 183 ? 13.540 -2.935 -14.734 1.00 95.69 183 VAL A C 1
ATOM 1472 O O . VAL A 1 183 ? 13.142 -2.941 -13.571 1.00 95.69 183 VAL A O 1
ATOM 1475 N N . GLY A 1 184 ? 13.423 -4.001 -15.530 1.00 95.88 184 GLY A N 1
ATOM 1476 C CA . GLY A 1 184 ? 12.595 -5.163 -15.184 1.00 95.88 184 GLY A CA 1
ATOM 1477 C C . GLY A 1 184 ? 12.971 -5.807 -13.848 1.00 95.88 184 GLY A C 1
ATOM 1478 O O . GLY A 1 184 ? 12.121 -5.989 -12.978 1.00 95.88 184 GLY A O 1
ATOM 1479 N N . ARG A 1 185 ? 14.265 -6.049 -13.615 1.00 95.81 185 ARG A N 1
ATOM 1480 C CA . ARG A 1 185 ? 14.775 -6.562 -12.331 1.00 95.81 185 ARG A CA 1
ATOM 1481 C C . ARG A 1 185 ? 14.496 -5.635 -11.153 1.00 95.81 185 ARG A C 1
ATOM 1483 O O . ARG A 1 185 ? 14.307 -6.117 -10.038 1.00 95.81 185 ARG A O 1
ATOM 1490 N N . LYS A 1 186 ? 14.508 -4.318 -11.375 1.00 95.00 186 LYS A N 1
ATOM 1491 C CA . LYS A 1 186 ? 14.266 -3.337 -10.317 1.00 95.00 186 LYS A CA 1
ATOM 1492 C C . LYS A 1 186 ? 12.776 -3.222 -10.003 1.00 95.00 186 LYS A C 1
ATOM 1494 O O . LYS A 1 186 ? 12.422 -3.184 -8.831 1.00 95.00 186 LYS A O 1
ATOM 1499 N N . VAL A 1 187 ? 11.913 -3.246 -11.016 1.00 93.94 187 VAL A N 1
ATOM 1500 C CA . VAL A 1 187 ? 10.446 -3.286 -10.872 1.00 93.94 187 VAL A CA 1
ATOM 1501 C C . VAL A 1 187 ? 9.994 -4.556 -10.150 1.00 93.94 187 VAL A C 1
ATOM 1503 O O . VAL A 1 187 ? 9.155 -4.492 -9.257 1.00 93.94 187 VAL A O 1
ATOM 1506 N N . LEU A 1 188 ? 10.600 -5.702 -10.469 1.00 92.75 188 LEU A N 1
ATOM 1507 C CA . LEU A 1 188 ? 10.311 -6.991 -9.830 1.00 92.75 188 LEU A CA 1
ATOM 1508 C C . LEU A 1 188 ? 11.177 -7.265 -8.592 1.00 92.75 188 LEU A C 1
ATOM 1510 O O . LEU A 1 188 ? 11.243 -8.400 -8.118 1.00 92.75 188 LEU A O 1
ATOM 1514 N N 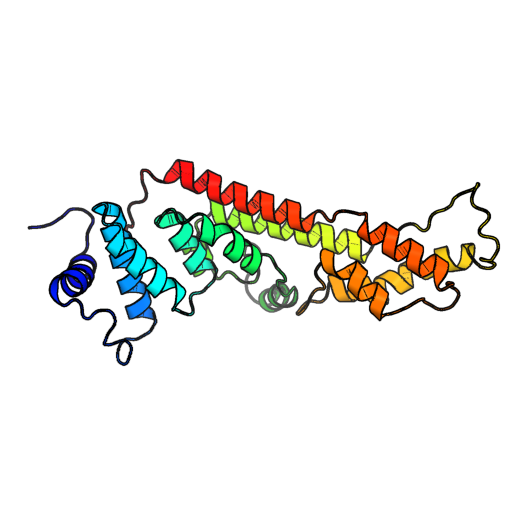. HIS A 1 189 ? 11.881 -6.261 -8.059 1.00 90.19 189 HIS A N 1
ATOM 1515 C CA . HIS A 1 189 ? 12.791 -6.502 -6.947 1.00 90.19 189 HIS A CA 1
ATOM 1516 C C . HIS A 1 189 ? 12.008 -6.924 -5.694 1.00 90.19 189 HIS A C 1
ATOM 1518 O O . HIS A 1 189 ? 11.105 -6.212 -5.251 1.00 90.19 189 HIS A O 1
ATOM 1524 N N . PRO A 1 190 ? 12.371 -8.038 -5.040 1.00 81.56 190 PRO A N 1
ATOM 1525 C CA . PRO A 1 190 ? 11.507 -8.648 -4.047 1.00 81.56 190 PRO A CA 1
ATOM 1526 C C . PRO A 1 190 ? 11.531 -7.964 -2.683 1.00 81.56 190 PRO A C 1
ATOM 1528 O O . PRO A 1 190 ? 10.814 -8.416 -1.803 1.00 81.56 190 PRO A O 1
ATOM 1531 N N . LYS A 1 191 ? 12.346 -6.927 -2.462 1.00 80.06 191 LYS A N 1
ATOM 1532 C CA . LYS A 1 191 ? 12.380 -6.150 -1.202 1.00 80.06 191 LYS A CA 1
ATOM 1533 C C . LYS A 1 191 ? 12.160 -4.656 -1.383 1.00 80.06 191 LYS A C 1
ATOM 1535 O O . LYS A 1 191 ? 11.793 -3.965 -0.445 1.00 80.06 191 LYS A O 1
ATOM 1540 N N . SER A 1 192 ? 12.422 -4.163 -2.581 1.00 85.44 192 SER A N 1
ATOM 1541 C CA . SER A 1 192 ? 12.375 -2.741 -2.910 1.00 85.44 192 SER A CA 1
ATOM 1542 C C . SER A 1 192 ? 12.050 -2.590 -4.393 1.00 85.44 192 SER A C 1
ATOM 1544 O O . SER A 1 192 ? 12.918 -2.174 -5.167 1.00 85.44 192 SER A O 1
ATOM 1546 N N . PRO A 1 193 ? 10.847 -3.035 -4.805 1.00 90.88 193 PRO A N 1
ATOM 1547 C CA . PRO A 1 193 ? 10.421 -2.906 -6.186 1.00 90.88 193 PRO A CA 1
ATOM 1548 C C . PRO A 1 193 ? 10.311 -1.423 -6.547 1.00 90.88 193 PRO A C 1
ATOM 1550 O O . PRO A 1 193 ? 9.825 -0.624 -5.746 1.00 90.88 193 PRO A O 1
ATOM 1553 N N . LEU A 1 194 ? 10.786 -1.063 -7.738 1.00 92.31 194 LEU A N 1
ATOM 1554 C CA . LEU A 1 194 ? 10.684 0.290 -8.284 1.00 92.31 194 LEU A CA 1
ATOM 1555 C C . LEU A 1 194 ? 9.209 0.614 -8.576 1.00 92.31 194 LEU A C 1
ATOM 1557 O O . LEU A 1 194 ? 8.611 -0.093 -9.393 1.00 92.31 194 LEU A O 1
ATOM 1561 N N . PRO A 1 195 ? 8.618 1.649 -7.947 1.00 90.44 195 PRO A N 1
ATOM 1562 C CA . PRO A 1 195 ? 7.267 2.095 -8.278 1.00 90.44 195 PRO A CA 1
ATOM 1563 C C . PRO A 1 195 ? 7.168 2.471 -9.757 1.00 90.44 195 PRO A C 1
ATOM 1565 O O . PRO A 1 195 ? 8.080 3.105 -10.293 1.00 90.44 195 PRO A O 1
ATOM 1568 N N . LEU A 1 196 ? 6.065 2.126 -10.429 1.00 91.81 196 LEU A N 1
ATOM 1569 C CA . LEU A 1 196 ? 5.983 2.299 -11.885 1.00 91.81 196 LEU A CA 1
ATOM 1570 C C . LEU A 1 196 ? 6.103 3.771 -12.306 1.00 91.81 196 LEU A C 1
ATOM 1572 O O . LEU A 1 196 ? 6.784 4.093 -13.280 1.00 91.81 196 LEU A O 1
ATOM 1576 N N . LYS A 1 197 ? 5.543 4.679 -11.499 1.00 90.75 197 LYS A N 1
ATOM 1577 C CA . LYS A 1 197 ? 5.666 6.134 -11.686 1.00 90.75 197 LYS A CA 1
ATOM 1578 C C . LYS A 1 197 ? 7.099 6.668 -11.585 1.00 90.75 197 LYS A C 1
ATOM 1580 O O . LYS A 1 197 ? 7.382 7.748 -12.090 1.00 90.75 197 LYS A O 1
ATOM 1585 N N . GLU A 1 198 ? 8.008 5.931 -10.949 1.00 92.75 198 GLU A N 1
ATOM 1586 C CA . GLU A 1 198 ? 9.403 6.343 -10.764 1.00 92.75 198 GLU A CA 1
ATOM 1587 C C . GLU A 1 198 ? 10.325 5.854 -11.889 1.00 92.75 198 GLU A C 1
ATOM 1589 O O . GLU A 1 198 ? 11.478 6.280 -11.957 1.00 92.75 198 GLU A O 1
ATOM 1594 N N . ILE A 1 199 ? 9.842 5.009 -12.810 1.00 93.75 199 ILE A N 1
ATOM 1595 C CA . ILE A 1 199 ? 10.670 4.444 -13.887 1.00 93.75 199 ILE A CA 1
ATOM 1596 C C . ILE A 1 199 ? 11.266 5.539 -14.786 1.00 93.75 199 ILE A C 1
ATOM 1598 O O . ILE A 1 199 ? 12.439 5.452 -15.140 1.00 93.75 199 ILE A O 1
ATOM 1602 N N . GLY A 1 200 ? 10.514 6.595 -15.116 1.00 93.50 200 GLY A N 1
ATOM 1603 C CA . GLY A 1 200 ? 11.024 7.703 -15.938 1.00 93.50 200 GLY A CA 1
ATOM 1604 C C . GLY A 1 200 ? 12.201 8.437 -15.284 1.00 93.50 200 GLY A C 1
ATOM 1605 O O . GLY A 1 200 ? 13.254 8.627 -15.898 1.00 93.50 200 GLY A O 1
ATOM 1606 N N . ALA A 1 201 ? 12.069 8.764 -13.994 1.00 94.50 201 ALA A N 1
ATOM 1607 C CA . ALA A 1 201 ? 13.146 9.363 -13.208 1.00 94.50 201 ALA A CA 1
ATOM 1608 C C . ALA A 1 201 ? 14.339 8.408 -13.040 1.00 94.50 201 ALA A C 1
ATOM 1610 O O . ALA A 1 201 ? 15.490 8.831 -13.144 1.00 94.50 201 ALA A O 1
ATOM 1611 N N . TYR A 1 202 ? 14.070 7.117 -12.833 1.00 95.44 202 TYR A N 1
ATOM 1612 C CA . TYR A 1 202 ? 15.095 6.082 -12.736 1.00 95.44 202 TYR A CA 1
ATOM 1613 C C . TYR A 1 202 ? 15.920 5.964 -14.025 1.00 95.44 202 TYR A C 1
ATOM 1615 O O . TYR A 1 202 ? 17.149 5.934 -13.963 1.00 95.44 202 TYR A O 1
ATOM 1623 N N . LEU A 1 203 ? 15.264 5.968 -15.188 1.00 94.88 203 LEU A N 1
ATOM 1624 C CA . LEU A 1 203 ? 15.924 5.940 -16.493 1.00 94.88 203 LEU A CA 1
ATOM 1625 C C . LEU A 1 203 ? 16.806 7.179 -16.703 1.00 94.88 203 LEU A C 1
ATOM 1627 O O . LEU A 1 203 ? 17.986 7.041 -17.022 1.00 94.88 203 LEU A O 1
ATOM 1631 N N . ARG A 1 204 ? 16.307 8.391 -16.421 1.00 94.62 204 ARG A N 1
ATOM 1632 C CA . ARG A 1 204 ? 17.124 9.620 -16.532 1.00 94.62 204 ARG A CA 1
ATOM 1633 C C . ARG A 1 204 ? 18.460 9.536 -15.792 1.00 94.62 204 ARG A C 1
ATOM 1635 O O . ARG A 1 204 ? 19.462 10.026 -16.302 1.00 94.62 204 ARG A O 1
ATOM 1642 N N . ASN A 1 205 ? 18.474 8.894 -14.627 1.00 95.19 205 ASN A N 1
ATOM 1643 C CA . ASN A 1 205 ? 19.678 8.743 -13.812 1.00 95.19 205 ASN A CA 1
ATOM 1644 C C . ASN A 1 205 ? 20.620 7.630 -14.303 1.00 95.19 205 ASN A C 1
ATOM 1646 O O . ASN A 1 205 ? 21.785 7.615 -13.913 1.00 95.19 205 ASN A O 1
ATOM 1650 N N . HIS A 1 206 ? 20.137 6.691 -15.122 1.00 93.69 206 HIS A N 1
ATOM 1651 C CA . HIS A 1 206 ? 20.935 5.570 -15.625 1.00 93.69 206 HIS A CA 1
ATOM 1652 C C . HIS A 1 206 ? 21.662 5.896 -16.937 1.00 93.69 206 HIS A C 1
ATOM 1654 O O . HIS A 1 206 ? 22.782 5.436 -17.150 1.00 93.69 206 HIS A O 1
ATOM 1660 N N . GLY A 1 207 ? 21.045 6.715 -17.793 1.00 92.25 207 GLY A N 1
ATOM 1661 C CA . GLY A 1 207 ? 21.621 7.141 -19.068 1.00 92.25 207 GLY A CA 1
ATOM 1662 C C . GLY A 1 207 ? 21.458 6.131 -20.217 1.00 92.25 207 GLY A C 1
ATOM 1663 O O . GLY A 1 207 ? 20.887 5.049 -20.038 1.00 92.25 207 GLY A O 1
ATOM 1664 N N . PRO A 1 208 ? 21.921 6.500 -21.428 1.00 91.56 208 PRO A N 1
ATOM 1665 C CA . PRO A 1 208 ? 21.781 5.678 -22.626 1.00 91.56 208 PRO A CA 1
ATOM 1666 C C . PRO A 1 208 ? 22.618 4.398 -22.550 1.00 91.56 208 PRO A C 1
ATOM 1668 O O . PRO A 1 208 ? 23.704 4.375 -21.973 1.00 91.56 208 PRO A O 1
ATOM 1671 N N . PHE A 1 209 ? 22.135 3.333 -23.190 1.00 89.19 209 PHE A N 1
ATOM 1672 C CA . PHE A 1 209 ? 22.885 2.085 -23.336 1.00 89.19 209 PHE A CA 1
ATOM 1673 C C . PHE A 1 209 ? 23.798 2.110 -24.574 1.00 89.19 209 PHE A C 1
ATOM 1675 O O . PHE A 1 209 ? 23.590 2.935 -25.469 1.00 89.19 209 PHE A O 1
ATOM 1682 N N . PRO A 1 210 ? 24.805 1.215 -24.661 1.00 87.94 210 PRO A N 1
ATOM 1683 C CA . PRO A 1 210 ? 25.738 1.189 -25.785 1.00 87.94 210 PRO A CA 1
ATOM 1684 C C . PRO A 1 210 ? 25.028 1.138 -27.143 1.00 87.94 210 PRO A C 1
ATOM 1686 O O . PRO A 1 210 ? 24.216 0.253 -27.396 1.00 87.94 210 PRO A O 1
ATOM 1689 N N . GLY A 1 211 ? 25.352 2.096 -28.014 1.00 84.25 211 GLY A N 1
ATOM 1690 C CA . GLY A 1 211 ? 24.770 2.220 -29.354 1.00 84.25 211 GLY A CA 1
ATOM 1691 C C . GLY A 1 211 ? 23.534 3.121 -29.448 1.00 84.25 211 GLY A C 1
ATOM 1692 O O . GLY A 1 211 ? 23.185 3.521 -30.556 1.00 84.25 211 GLY A O 1
ATOM 1693 N N . MET A 1 212 ? 22.918 3.510 -28.327 1.00 89.00 212 MET A N 1
ATOM 1694 C CA . MET A 1 212 ? 21.807 4.463 -28.319 1.00 89.00 212 MET A CA 1
ATOM 1695 C C . MET A 1 212 ? 22.317 5.897 -28.154 1.00 89.00 212 MET A C 1
ATOM 1697 O O . MET A 1 212 ? 23.094 6.197 -27.247 1.00 89.00 212 MET A O 1
ATOM 1701 N N . THR A 1 213 ? 21.861 6.812 -29.009 1.00 88.88 213 THR A N 1
ATOM 1702 C CA . THR A 1 213 ? 22.210 8.232 -28.865 1.00 88.88 213 THR A CA 1
ATOM 1703 C C . THR A 1 213 ? 21.468 8.855 -27.672 1.00 88.88 213 THR A C 1
ATOM 1705 O O . THR A 1 213 ? 20.341 8.444 -27.369 1.00 88.88 213 THR A O 1
ATOM 1708 N N . PRO A 1 214 ? 22.033 9.887 -27.011 1.00 90.50 214 PRO A N 1
ATOM 1709 C CA . PRO A 1 214 ? 21.352 10.587 -25.919 1.00 90.50 214 PRO A CA 1
ATOM 1710 C C . PRO A 1 214 ? 19.974 11.135 -26.310 1.00 90.50 214 PRO A C 1
ATOM 1712 O O . PRO A 1 214 ? 19.048 11.083 -25.505 1.00 90.50 214 PRO A O 1
ATOM 1715 N N . LYS A 1 215 ? 19.820 11.601 -27.559 1.00 87.44 215 LYS A N 1
ATOM 1716 C CA . LYS A 1 215 ? 18.544 1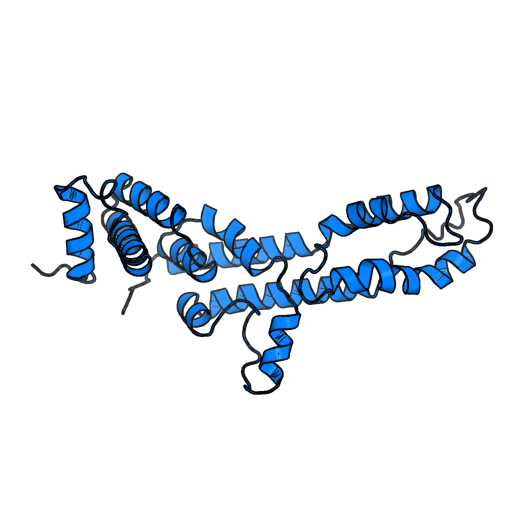2.090 -28.099 1.00 87.44 215 LYS A CA 1
ATOM 1717 C C . LYS A 1 215 ? 17.493 10.977 -28.155 1.00 87.44 215 LYS A C 1
ATOM 1719 O O . LYS A 1 215 ? 16.438 11.118 -27.553 1.00 87.44 215 LYS A O 1
ATOM 1724 N N . CYS A 1 216 ? 17.816 9.839 -28.780 1.00 86.38 216 CYS A N 1
ATOM 1725 C CA . CYS A 1 216 ? 16.897 8.697 -28.851 1.00 86.38 216 CYS A CA 1
ATOM 1726 C C . CYS A 1 216 ? 16.507 8.193 -27.454 1.00 86.38 216 CYS A C 1
ATOM 1728 O O . CYS A 1 216 ? 15.361 7.805 -27.229 1.00 86.38 216 CYS A O 1
ATOM 1730 N N . TYR A 1 217 ? 17.457 8.185 -26.515 1.00 90.69 217 TYR A N 1
ATOM 1731 C CA . TYR A 1 217 ? 17.190 7.791 -25.136 1.00 90.69 217 TYR A CA 1
ATOM 1732 C C . TYR A 1 217 ? 16.222 8.755 -24.445 1.00 90.69 217 TYR A C 1
ATOM 1734 O O . TYR A 1 217 ? 15.244 8.311 -23.848 1.00 90.69 217 TYR A O 1
ATOM 1742 N N . ALA A 1 218 ? 16.458 10.065 -24.563 1.00 91.06 218 ALA A N 1
ATOM 1743 C CA . ALA A 1 218 ? 15.577 11.088 -24.010 1.00 91.06 218 ALA A CA 1
ATOM 1744 C C . ALA A 1 218 ? 14.156 10.988 -24.585 1.00 91.06 218 ALA A C 1
ATOM 1746 O O . ALA A 1 218 ? 13.197 11.029 -23.818 1.00 91.06 218 ALA A O 1
ATOM 1747 N N . ASP A 1 219 ? 14.018 10.769 -25.895 1.00 88.62 219 ASP A N 1
ATOM 1748 C CA . ASP A 1 219 ? 12.718 10.605 -26.555 1.00 88.62 219 ASP A CA 1
ATOM 1749 C C . ASP A 1 219 ? 11.982 9.347 -26.065 1.00 88.62 219 ASP A C 1
ATOM 1751 O O . ASP A 1 219 ? 10.780 9.383 -25.794 1.00 88.62 219 ASP A O 1
ATOM 1755 N N . MET A 1 220 ? 12.703 8.232 -25.890 1.00 89.81 220 MET A N 1
ATOM 1756 C CA . MET A 1 220 ? 12.150 7.003 -25.311 1.00 89.81 220 MET A CA 1
ATOM 1757 C C . MET A 1 220 ? 11.651 7.234 -23.880 1.00 89.81 220 MET A C 1
ATOM 1759 O O . MET A 1 220 ? 10.550 6.795 -23.544 1.00 89.81 220 MET A O 1
ATOM 1763 N N . VAL A 1 221 ? 12.433 7.925 -23.044 1.00 92.38 221 VAL A N 1
ATOM 1764 C CA . VAL A 1 221 ? 12.044 8.251 -21.664 1.00 92.38 221 VAL A CA 1
ATOM 1765 C C . VAL A 1 221 ? 10.843 9.195 -21.647 1.00 92.38 221 VAL A C 1
ATOM 1767 O O . VAL A 1 221 ? 9.885 8.931 -20.929 1.00 92.38 221 VAL A O 1
ATOM 1770 N N . ALA A 1 222 ? 10.833 10.238 -22.476 1.00 90.19 222 ALA A N 1
ATOM 1771 C CA . ALA A 1 222 ? 9.707 11.165 -22.569 1.00 90.19 222 ALA A CA 1
ATOM 1772 C C . ALA A 1 222 ? 8.416 10.447 -22.992 1.00 90.19 222 ALA A C 1
ATOM 1774 O O . ALA A 1 222 ? 7.360 10.654 -22.396 1.00 90.19 222 ALA A O 1
ATOM 1775 N N . LYS A 1 223 ? 8.500 9.543 -23.975 1.00 87.81 223 LYS A N 1
ATOM 1776 C CA . LYS A 1 223 ? 7.367 8.712 -24.401 1.00 87.81 223 LYS A CA 1
ATOM 1777 C C . LYS A 1 223 ? 6.914 7.745 -23.308 1.00 87.81 223 LYS A C 1
ATOM 1779 O O . LYS A 1 223 ? 5.722 7.485 -23.180 1.00 87.81 223 LYS A O 1
ATOM 1784 N N . TRP A 1 224 ? 7.844 7.209 -22.519 1.00 87.88 224 TRP A N 1
ATOM 1785 C CA . TRP A 1 224 ? 7.516 6.372 -21.367 1.00 87.88 224 TRP A CA 1
ATOM 1786 C C . TRP A 1 224 ? 6.711 7.142 -20.319 1.00 87.88 224 TRP A C 1
ATOM 1788 O O . TRP A 1 224 ? 5.709 6.638 -19.832 1.00 87.88 224 TRP A O 1
ATOM 1798 N N . GLU A 1 225 ? 7.111 8.372 -20.009 1.00 89.25 225 GLU A N 1
ATOM 1799 C CA . GLU A 1 225 ? 6.439 9.214 -19.013 1.00 89.25 225 GLU A CA 1
ATOM 1800 C C . GLU A 1 225 ? 5.051 9.687 -19.436 1.00 89.25 225 GLU A C 1
ATOM 1802 O O . GLU A 1 225 ? 4.210 9.968 -18.586 1.00 89.25 225 GLU A O 1
ATOM 1807 N N . GLN A 1 226 ? 4.798 9.745 -20.742 1.00 87.25 226 GLN A N 1
ATOM 1808 C CA . GLN A 1 226 ? 3.463 9.993 -21.281 1.00 87.25 226 GLN A CA 1
ATOM 1809 C C . GLN A 1 226 ? 2.524 8.793 -21.098 1.00 87.25 226 GLN A C 1
ATOM 1811 O O . GLN A 1 226 ? 1.306 8.971 -21.124 1.00 87.25 226 GLN A O 1
ATOM 1816 N N . ASN A 1 227 ? 3.053 7.580 -20.901 1.00 83.50 227 ASN A N 1
ATOM 1817 C CA . ASN A 1 227 ? 2.219 6.421 -20.610 1.00 83.50 227 ASN A CA 1
ATOM 1818 C C . ASN A 1 227 ? 1.779 6.473 -19.143 1.00 83.50 227 ASN A C 1
ATOM 1820 O O . ASN A 1 227 ? 2.584 6.325 -18.225 1.00 83.50 227 ASN A O 1
ATOM 1824 N N . CYS A 1 228 ? 0.480 6.653 -18.913 1.00 69.69 228 CYS A N 1
ATOM 1825 C CA . CYS A 1 228 ? -0.090 6.510 -17.580 1.00 69.69 228 CYS A CA 1
ATOM 1826 C C . CYS A 1 228 ? -0.087 5.028 -17.179 1.00 69.69 228 CYS A C 1
ATOM 1828 O O . CYS A 1 228 ? -0.756 4.212 -17.812 1.00 69.69 228 CYS A O 1
ATOM 1830 N N . PHE A 1 229 ? 0.645 4.677 -16.122 1.00 82.50 229 PHE A N 1
ATOM 1831 C CA . PHE A 1 229 ? 0.610 3.325 -15.561 1.00 82.50 229 PHE A CA 1
ATOM 1832 C C . PHE A 1 229 ? -0.691 3.084 -14.803 1.00 82.50 229 PHE A C 1
ATOM 1834 O O . PHE A 1 229 ? -1.167 3.954 -14.070 1.00 82.50 229 PHE A O 1
ATOM 1841 N N . GLY A 1 230 ? -1.235 1.873 -14.935 1.00 87.56 230 GLY A N 1
ATOM 1842 C CA . GLY A 1 230 ? -2.484 1.485 -14.284 1.00 87.56 230 GLY A CA 1
ATOM 1843 C C . GLY A 1 230 ? -2.399 1.373 -12.759 1.00 87.56 230 GLY A C 1
ATOM 1844 O O . GLY A 1 230 ? -3.439 1.343 -12.114 1.00 87.56 230 GLY A O 1
ATOM 1845 N N . GLU A 1 231 ? -1.202 1.340 -12.157 1.00 90.50 231 GLU A N 1
ATOM 1846 C CA . GLU A 1 231 ? -1.020 1.109 -10.710 1.00 90.50 231 GLU A CA 1
ATOM 1847 C C . GLU A 1 231 ? -1.786 2.115 -9.841 1.00 90.50 231 GLU A C 1
ATOM 1849 O O . GLU A 1 231 ? -2.513 1.702 -8.941 1.00 90.50 231 GLU A O 1
ATOM 1854 N N . GLU A 1 232 ? -1.718 3.413 -10.145 1.00 90.94 232 GLU A N 1
ATOM 1855 C CA . GLU A 1 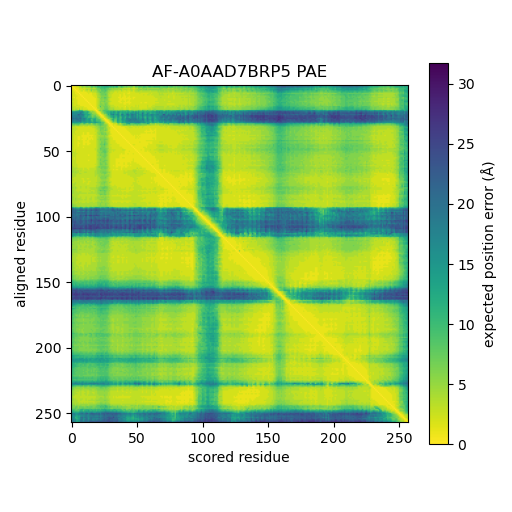232 ? -2.463 4.435 -9.392 1.00 90.94 232 GLU A CA 1
ATOM 1856 C C . GLU A 1 232 ? -3.983 4.280 -9.577 1.00 90.94 232 GLU A C 1
ATOM 1858 O O . GLU A 1 232 ? -4.738 4.350 -8.609 1.00 90.94 232 GLU A O 1
ATOM 1863 N N . ALA A 1 233 ? -4.440 3.958 -10.792 1.00 93.25 233 ALA A N 1
ATOM 1864 C CA . ALA A 1 233 ? -5.856 3.709 -11.060 1.00 93.25 233 ALA A CA 1
ATOM 1865 C C . ALA A 1 233 ? -6.383 2.454 -10.337 1.00 93.25 233 ALA A C 1
ATOM 1867 O O . ALA A 1 233 ? -7.526 2.442 -9.874 1.00 93.25 233 ALA A O 1
ATOM 1868 N N . ILE A 1 234 ? -5.556 1.410 -10.208 1.00 95.12 234 ILE A N 1
ATOM 1869 C CA . ILE A 1 234 ? -5.876 0.187 -9.459 1.00 95.12 234 ILE A CA 1
ATOM 1870 C C . ILE A 1 234 ? -6.002 0.496 -7.962 1.00 95.12 234 ILE A C 1
ATOM 1872 O O . ILE A 1 234 ? -6.960 0.057 -7.322 1.00 95.12 234 ILE A O 1
ATOM 1876 N N . ILE A 1 235 ? -5.071 1.277 -7.405 1.00 93.69 235 ILE A N 1
ATOM 1877 C CA . ILE A 1 235 ? -5.113 1.703 -5.999 1.00 93.69 235 ILE A CA 1
ATOM 1878 C C . ILE A 1 235 ? -6.362 2.548 -5.738 1.00 93.69 235 ILE A C 1
ATOM 1880 O O . ILE A 1 235 ? -7.117 2.252 -4.812 1.00 93.69 235 ILE A O 1
ATOM 1884 N N . ASP A 1 236 ? -6.639 3.539 -6.585 1.00 95.31 236 ASP A N 1
ATOM 1885 C CA . ASP A 1 236 ? -7.822 4.392 -6.461 1.00 95.31 236 ASP A CA 1
ATOM 1886 C C . ASP A 1 236 ? -9.124 3.583 -6.548 1.00 95.31 236 ASP A C 1
ATOM 1888 O O . ASP A 1 2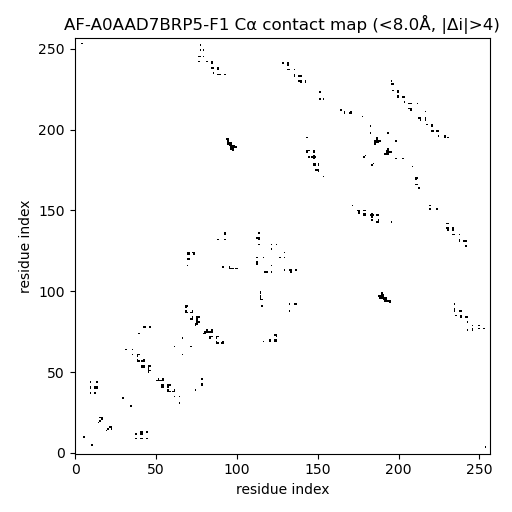36 ? -10.096 3.868 -5.840 1.00 95.31 236 ASP A O 1
ATOM 1892 N N . ALA A 1 237 ? -9.164 2.552 -7.398 1.00 96.88 237 ALA A N 1
ATOM 1893 C CA . ALA A 1 237 ? -10.296 1.636 -7.478 1.00 96.88 237 ALA A CA 1
ATOM 1894 C C . ALA A 1 237 ? -10.477 0.838 -6.176 1.00 96.88 237 ALA A C 1
ATOM 1896 O O . ALA A 1 237 ? -11.610 0.692 -5.709 1.00 96.88 237 ALA A O 1
ATOM 1897 N N . ALA A 1 238 ? -9.386 0.382 -5.553 1.00 96.19 238 ALA A N 1
ATOM 1898 C CA . ALA A 1 238 ? -9.422 -0.306 -4.263 1.00 96.19 238 ALA A CA 1
ATOM 1899 C C . ALA A 1 238 ? -9.918 0.614 -3.134 1.00 96.19 238 ALA A C 1
ATOM 1901 O O . ALA A 1 238 ? -10.804 0.228 -2.368 1.00 96.19 238 ALA A O 1
ATOM 1902 N N . VAL A 1 239 ? -9.416 1.853 -3.078 1.00 96.62 239 VAL A N 1
ATOM 1903 C CA . VAL A 1 239 ? -9.848 2.884 -2.118 1.00 96.62 239 VAL A CA 1
ATOM 1904 C C . VAL A 1 239 ? -11.344 3.149 -2.252 1.00 96.62 239 VAL A C 1
ATOM 1906 O O . VAL A 1 239 ? -12.083 3.032 -1.272 1.00 96.62 239 VAL A O 1
ATOM 1909 N N . LYS A 1 240 ? -11.818 3.416 -3.476 1.00 96.94 240 LYS A N 1
ATOM 1910 C CA . LYS A 1 240 ? -13.247 3.627 -3.759 1.00 96.94 240 LYS A CA 1
ATOM 1911 C C . LYS A 1 240 ? -14.082 2.398 -3.409 1.00 96.94 240 LYS A C 1
ATOM 1913 O O . LYS A 1 240 ? -15.183 2.544 -2.883 1.00 96.94 240 LYS A O 1
ATOM 1918 N N . GLY A 1 241 ? -13.578 1.194 -3.684 1.00 96.06 241 GLY A N 1
ATOM 1919 C CA . GLY A 1 241 ? -14.236 -0.064 -3.331 1.00 96.06 241 GLY A CA 1
ATOM 1920 C C . GLY A 1 241 ? -14.457 -0.199 -1.824 1.00 96.06 241 GLY A C 1
ATOM 1921 O O . GLY A 1 241 ? -15.571 -0.491 -1.389 1.00 96.06 241 GLY A O 1
ATOM 1922 N N . ILE A 1 242 ? -13.425 0.083 -1.025 1.00 95.31 242 ILE A N 1
ATOM 1923 C CA . ILE A 1 242 ? -13.497 0.021 0.441 1.00 95.31 242 ILE A CA 1
ATOM 1924 C C . ILE A 1 242 ? -14.407 1.123 0.998 1.00 95.31 242 ILE A C 1
ATOM 1926 O O . ILE A 1 242 ? -15.255 0.843 1.842 1.00 95.31 242 ILE A O 1
ATOM 1930 N N . GLN A 1 243 ? -14.294 2.358 0.504 1.00 94.88 243 GLN A N 1
ATOM 1931 C CA . GLN A 1 243 ? -15.147 3.468 0.945 1.00 94.88 243 GLN A CA 1
ATOM 1932 C C . GLN A 1 243 ? -16.633 3.208 0.649 1.00 94.88 243 GLN A C 1
ATOM 1934 O O . GLN A 1 243 ? -17.478 3.433 1.515 1.00 94.88 243 GLN A O 1
ATOM 1939 N N . ARG A 1 244 ? -16.961 2.670 -0.536 1.00 93.56 244 ARG A N 1
ATOM 1940 C CA . ARG A 1 244 ? -18.337 2.267 -0.882 1.00 93.56 244 ARG A CA 1
ATOM 1941 C C . ARG A 1 244 ? -18.854 1.173 0.043 1.00 93.56 244 ARG A C 1
ATOM 1943 O O . ARG A 1 244 ? -19.990 1.254 0.500 1.00 93.56 244 ARG A O 1
ATOM 1950 N N . PHE A 1 245 ? -18.032 0.169 0.345 1.00 89.38 245 PHE A N 1
ATOM 1951 C CA . PHE A 1 245 ? -18.418 -0.884 1.281 1.00 89.38 245 PHE A CA 1
ATOM 1952 C C . PHE A 1 245 ? -18.780 -0.308 2.658 1.00 89.38 245 PHE A C 1
ATOM 1954 O O . PHE A 1 245 ? -19.816 -0.664 3.216 1.00 89.38 245 PHE A O 1
ATOM 1961 N N . ASN A 1 246 ? -17.997 0.647 3.165 1.00 84.31 246 ASN A N 1
ATOM 1962 C CA . ASN A 1 246 ? -18.279 1.282 4.454 1.00 84.31 246 ASN A CA 1
ATOM 1963 C C . ASN A 1 246 ? -19.629 2.006 4.463 1.00 84.31 246 ASN A C 1
ATOM 1965 O O . ASN A 1 246 ? -20.374 1.883 5.430 1.00 84.31 246 ASN A O 1
ATOM 1969 N N . SER A 1 247 ? -19.992 2.694 3.373 1.00 83.81 247 SER A N 1
ATOM 1970 C CA . SER A 1 247 ? -21.286 3.387 3.301 1.00 83.81 247 SER A CA 1
ATOM 1971 C C . SER A 1 247 ? -22.500 2.453 3.337 1.00 83.81 247 SER A C 1
ATOM 1973 O O . SER A 1 247 ? -23.564 2.875 3.776 1.00 83.81 247 SER A O 1
ATOM 1975 N N . PHE A 1 248 ? -22.362 1.190 2.913 1.00 80.88 248 PHE A N 1
ATOM 1976 C CA . PHE A 1 248 ? -23.471 0.228 2.933 1.00 80.88 248 PHE A CA 1
ATOM 1977 C C . PHE A 1 248 ? -23.659 -0.450 4.295 1.00 80.88 248 PHE A C 1
ATOM 1979 O O . PHE A 1 248 ? -24.788 -0.764 4.663 1.00 80.88 248 PHE A O 1
ATOM 1986 N N . TYR A 1 249 ? -22.576 -0.673 5.044 1.00 71.69 249 TYR A N 1
ATOM 1987 C CA . TYR A 1 249 ? -22.607 -1.429 6.305 1.00 71.69 249 TYR A CA 1
ATOM 1988 C C . TYR A 1 249 ? -22.541 -0.563 7.568 1.00 71.69 249 TYR A C 1
ATOM 1990 O O . TYR A 1 249 ? -22.697 -1.088 8.671 1.00 71.69 249 TYR A O 1
ATOM 1998 N N . GLY A 1 250 ? -22.404 0.758 7.421 1.00 59.31 250 GLY A N 1
ATOM 1999 C CA . GLY A 1 250 ? -22.345 1.730 8.518 1.00 59.31 250 GLY A CA 1
ATOM 2000 C C . GLY A 1 250 ? -23.564 1.803 9.447 1.00 59.31 250 GLY A C 1
ATOM 2001 O O . GLY A 1 250 ? -23.564 2.603 10.374 1.00 59.31 250 GLY A O 1
ATOM 2002 N N . ILE A 1 251 ? -24.595 0.977 9.235 1.00 52.97 251 ILE A N 1
ATOM 2003 C CA . ILE A 1 251 ? -25.818 0.955 10.053 1.00 52.97 251 ILE A CA 1
ATOM 2004 C C . ILE A 1 251 ? -25.839 -0.224 11.053 1.00 52.97 251 ILE A C 1
ATOM 2006 O O . ILE A 1 251 ? -26.665 -0.222 11.961 1.00 52.97 251 ILE A O 1
ATOM 2010 N N . ALA A 1 252 ? -24.948 -1.226 10.957 1.00 49.59 252 ALA A N 1
ATOM 2011 C CA . ALA A 1 252 ? -25.155 -2.477 11.708 1.00 49.59 252 ALA A CA 1
ATOM 2012 C C . ALA A 1 252 ? -23.901 -3.223 12.207 1.00 49.59 252 ALA A C 1
ATOM 2014 O O . ALA A 1 252 ? -23.964 -4.440 12.383 1.00 49.59 252 ALA A O 1
ATOM 2015 N N . VAL A 1 253 ? -22.770 -2.560 12.466 1.00 51.38 253 VAL A N 1
ATOM 2016 C CA . VAL A 1 253 ? -21.633 -3.258 13.099 1.00 51.38 253 VAL A CA 1
ATOM 2017 C C . VAL A 1 253 ? -21.804 -3.242 14.618 1.00 51.38 253 VAL A C 1
ATOM 2019 O O . VAL A 1 253 ? -21.423 -2.287 15.292 1.00 51.38 253 VAL A O 1
ATOM 2022 N N . ARG A 1 254 ? -22.390 -4.315 15.163 1.00 52.94 254 ARG A N 1
ATOM 2023 C CA . ARG A 1 254 ? -22.152 -4.699 16.559 1.00 52.94 254 ARG A CA 1
ATOM 2024 C C . ARG A 1 254 ? -20.702 -5.165 16.656 1.00 52.94 254 ARG A C 1
ATOM 2026 O O . ARG A 1 254 ? -20.300 -6.073 15.936 1.00 52.94 254 ARG A O 1
ATOM 2033 N N . VAL A 1 255 ? -19.916 -4.498 17.493 1.00 49.19 255 VAL A N 1
ATOM 2034 C CA . VAL A 1 255 ? -18.614 -5.004 17.934 1.00 49.19 255 VAL A CA 1
ATOM 2035 C C . VAL A 1 255 ? -18.938 -6.064 18.981 1.00 49.19 255 VAL A C 1
ATOM 2037 O O . VAL A 1 255 ? -19.149 -5.728 20.144 1.00 49.19 255 VAL A O 1
ATOM 2040 N N . ASP A 1 256 ? -19.132 -7.298 18.527 1.00 45.78 256 ASP A N 1
ATOM 2041 C CA . ASP A 1 256 ? -19.224 -8.455 19.411 1.00 45.78 256 ASP A CA 1
ATOM 2042 C C . ASP A 1 256 ? -17.785 -8.978 19.608 1.00 45.78 256 ASP A C 1
ATOM 2044 O O . ASP A 1 256 ? -17.085 -9.215 18.619 1.00 45.78 256 ASP A O 1
ATOM 2048 N N . ASP A 1 257 ? -17.354 -9.033 20.876 1.00 43.72 257 ASP A N 1
ATOM 2049 C CA . ASP A 1 257 ? -16.013 -9.423 21.357 1.00 43.72 257 ASP A CA 1
ATOM 2050 C C . ASP A 1 257 ? -15.590 -10.853 20.966 1.00 43.72 257 ASP A C 1
ATOM 2052 O O . ASP A 1 257 ? -16.441 -11.775 21.027 1.00 43.72 257 ASP A O 1
#

Secondary structure (DSSP, 8-state):
---TT--HHHHHHHHHHHHH--TTT-TTSS-HHHHHHHHHHHHHHHHHTT-HHHHHHHHHHHHTS---HHHHHHHHHHTT-HHHHHHHHHHHHTT--THHHHGGGGT---TTS-TT--HHHHHHH-HHHHHHHHHHHHHHHHHHHHHHHSPPPP---TT---TT-TTHHHHHHHHHHHHIIIIIHHHT-SSSPPPGGGHHHHHHHH-PPTT--HHHHHHHHHHHHHS--HHHHHHHHHHHHHHHHHHHHTT------

Nearest PDB structures (foldseek):
  7uml-assembly1_A  TM=1.511E-01  e=2.786E+00  Vesicular stomatitis Indiana virus

Radius of gyration: 25.13 Å; Cα contacts (8 Å, |Δi|>4): 219; chains: 1; bounding box: 53×42×77 Å

pLDDT: mean 84.19, std 15.37, range [43.72, 96.94]

Organism: NCBI:txid1738132

Mean predicted aligned error: 7.58 Å

Solvent-accessible surface area (backbone atoms only — not comparable to full-atom values): 15060 Å² total; per-residue (Å²): 138,86,60,89,95,59,54,71,66,44,51,49,54,38,48,50,42,72,73,60,74,46,78,86,74,62,74,88,78,60,57,68,70,57,51,50,50,43,26,51,34,30,30,54,50,17,59,76,69,70,33,65,68,46,31,50,52,17,49,56,51,49,70,73,44,96,67,54,57,56,57,49,42,33,49,20,50,79,68,68,36,69,84,46,39,51,67,31,52,46,58,71,63,52,67,65,36,55,50,60,60,58,70,51,68,82,77,58,93,74,88,82,62,51,76,86,52,51,72,68,40,43,64,64,48,30,70,68,52,46,49,43,53,41,54,36,46,53,51,43,53,50,52,44,49,52,55,24,72,50,52,82,79,73,88,85,52,98,82,58,81,59,87,79,61,91,45,57,72,56,45,65,67,46,42,50,61,53,34,29,69,63,49,16,52,36,40,65,25,36,73,65,32,48,55,78,89,46,48,46,63,52,48,69,77,68,58,62,57,96,82,49,50,66,65,61,41,51,53,52,39,54,56,52,63,70,53,82,68,63,57,64,59,41,50,51,50,36,40,52,50,50,55,52,52,38,72,73,51,75,86,71,78,76,88,78,133